Protein AF-A0A5J6TXD3-F1 (afdb_monomer_lite)

Secondary structure (DSSP, 8-state):
----------PPP------HHHHHHHHHHS--HHHHHHHHHHTTTB-TTTSSSB--EEEE-TTT--EEEEE-HHHHHHHHHTTT-HHHHHHHHHHHTT-SHHHHHHHHHHSSSSB--TTHHHH-TTTTTS--SS--HHHHHHHHHHS--HHHHHHHHHHTTTB-TTTSSSB--EEEE-TTT--EEEEE-HHHHHHHHHTTS-HHHHHHHHHHHTT-S-EEEEPTTS-EEEE-SSS---GGGS-TTTTHHHHHHHHHHHHT-TTTT---TTPPPHHHHHHHHHHHHHHHHTTS---------

Radius of gyration: 27.67 Å; chains: 1; bounding box: 65×88×102 Å

pLDDT: mean 80.22, std 19.22, range [32.84, 98.31]

Foldseek 3Di:
DDDDDDDDPDDDPDPPDPDPVQVVCCVQQVDGPVVLVVLCVLQLQAALQQLQAGQDAFAADPPPSHTQGGHHPLLSVLCVLQVVALQLLLLLLCLLVLHDDLLVLCCVPPVGSFAAFPVLCVPPPCNVVPDPPPDDPVQVCCCVQQVDGPVRQVVLCVSLVQAASRPNPHGFDAFDADPPGSTTNGGHDPSSRSSCVSSVVHSLSSNLSSCSSLVNQWDWDADPVRDTGIFRFVVTDRSNPAHSPRRVVRSVNRSVVPVVDPCSPVDPPDDDRPVRVVVVVVVVVVVVVVPPDDDDDDDDD

Sequence (301 aa):
MQALLERDLEGPSERRHGSSRNYLLKLRYGVTEEEVSQMIAGQGGVCVICLRGPAKHVDHDHFSGAVRHILCFKCNGALGQFDDDPQRMLLAADYLELRGSQARMLENEVGASVFGGPDRVRTDPLWRQRRASMSTSRHYHLRQKYGITDEDADWLLERQVGLCGVCSDRPGEHIDHDHETGAVRGIACTGCNTGMGQFGDDPTSLRRAADYVMGELVKTVRGDDGTGRLSFTLPDVDPATVAPDGWKPYLAADGERRRGNPSFGARPSGDLTPLEVLVREIVARAGAAGRTAAPGGTARP

Structure (mmCIF, N/CA/C/O backbone):
data_AF-A0A5J6TXD3-F1
#
_entry.id   AF-A0A5J6TXD3-F1
#
loop_
_atom_site.group_PDB
_atom_site.id
_atom_site.type_symbol
_atom_site.label_atom_id
_atom_site.label_alt_id
_atom_site.label_comp_id
_atom_site.label_asym_id
_atom_site.label_entity_id
_atom_site.label_seq_id
_atom_site.pdbx_PDB_ins_code
_atom_site.Cartn_x
_atom_site.Cartn_y
_atom_site.Cartn_z
_atom_site.occupancy
_atom_site.B_iso_or_equiv
_atom_site.auth_seq_id
_atom_site.auth_comp_id
_atom_site.auth_asym_id
_atom_site.auth_atom_id
_atom_site.pdbx_PDB_model_num
ATOM 1 N N . MET A 1 1 ? 20.718 12.639 72.255 1.00 37.34 1 MET A N 1
ATOM 2 C CA . MET A 1 1 ? 20.918 11.191 72.457 1.00 37.34 1 MET A CA 1
ATOM 3 C C . MET A 1 1 ? 19.549 10.539 72.307 1.00 37.34 1 MET A C 1
ATOM 5 O O . MET A 1 1 ? 18.731 10.820 73.162 1.00 37.34 1 MET A O 1
ATOM 9 N N . GLN A 1 2 ? 19.316 9.813 71.196 1.00 34.19 2 GLN A N 1
ATOM 10 C CA . GLN A 1 2 ? 18.185 8.886 70.904 1.00 34.19 2 GLN A CA 1
ATOM 11 C C . GLN A 1 2 ? 16.746 9.435 71.087 1.00 34.19 2 GLN A C 1
ATOM 13 O O . GLN A 1 2 ? 16.365 9.796 72.186 1.00 34.19 2 GLN A O 1
ATOM 18 N N . ALA A 1 3 ? 15.897 9.639 70.067 1.00 35.66 3 ALA A N 1
ATOM 19 C CA . ALA A 1 3 ? 15.340 8.713 69.059 1.00 35.66 3 ALA A CA 1
ATOM 20 C C . ALA A 1 3 ? 14.708 7.437 69.654 1.00 35.66 3 ALA A C 1
ATOM 22 O O . ALA A 1 3 ? 15.365 6.803 70.473 1.00 35.66 3 ALA A O 1
ATOM 23 N N . LEU A 1 4 ? 13.523 7.055 69.127 1.00 32.84 4 LEU A N 1
ATOM 24 C CA . LEU A 1 4 ? 12.634 5.888 69.392 1.00 32.84 4 LEU A CA 1
ATOM 25 C C . LEU A 1 4 ? 11.336 6.317 70.127 1.00 32.84 4 LEU A C 1
ATOM 27 O O . LEU A 1 4 ? 11.436 6.958 71.159 1.00 32.84 4 LEU A O 1
ATOM 31 N N . LEU A 1 5 ? 10.092 6.031 69.719 1.00 38.59 5 LEU A N 1
ATOM 32 C CA . LEU A 1 5 ? 9.495 5.156 68.699 1.00 38.59 5 LEU A CA 1
ATOM 33 C C . LEU A 1 5 ? 8.005 5.543 68.555 1.00 38.59 5 LEU A C 1
ATOM 35 O O . LEU A 1 5 ? 7.233 5.206 69.441 1.00 38.59 5 LEU A O 1
ATOM 39 N N . GLU A 1 6 ? 7.586 6.132 67.437 1.00 34.47 6 GLU A N 1
ATOM 40 C CA . GLU A 1 6 ? 6.218 5.983 66.912 1.00 34.47 6 GLU A CA 1
ATOM 41 C C . GLU A 1 6 ? 6.366 5.848 65.392 1.00 34.47 6 GLU A C 1
ATOM 43 O O . GLU A 1 6 ? 6.745 6.786 64.694 1.00 34.47 6 GLU A O 1
ATOM 48 N N . ARG A 1 7 ? 6.248 4.610 64.894 1.00 35.84 7 ARG A N 1
ATOM 49 C CA . ARG A 1 7 ? 6.243 4.303 63.460 1.00 35.84 7 ARG A CA 1
ATOM 50 C C . ARG A 1 7 ? 4.786 4.180 63.053 1.00 35.84 7 ARG A C 1
ATOM 52 O O . ARG A 1 7 ? 4.187 3.128 63.266 1.00 35.84 7 ARG A O 1
ATOM 59 N N . ASP A 1 8 ? 4.257 5.245 62.469 1.00 38.38 8 ASP A N 1
ATOM 60 C CA . ASP A 1 8 ? 3.035 5.188 61.686 1.00 38.38 8 ASP A CA 1
ATOM 61 C C . ASP A 1 8 ? 3.248 4.236 60.504 1.00 38.38 8 ASP A C 1
ATOM 63 O O . ASP A 1 8 ? 4.191 4.358 59.717 1.00 38.38 8 ASP A O 1
ATOM 67 N N . LEU A 1 9 ? 2.380 3.231 60.419 1.00 37.72 9 LEU A N 1
ATOM 68 C CA . LEU A 1 9 ? 2.246 2.359 59.262 1.00 37.72 9 LEU A CA 1
ATOM 69 C C . LEU A 1 9 ? 1.486 3.129 58.177 1.00 37.72 9 LEU A C 1
ATOM 71 O O . LEU A 1 9 ? 0.292 2.924 57.973 1.00 37.72 9 LEU A O 1
ATOM 75 N N . GLU A 1 10 ? 2.179 4.028 57.482 1.00 37.41 10 GLU A N 1
ATOM 76 C CA . GLU A 1 10 ? 1.687 4.564 56.216 1.00 37.41 10 GLU A CA 1
ATOM 77 C C . GLU A 1 10 ? 1.723 3.446 55.163 1.00 37.41 10 GLU A C 1
ATOM 79 O O . GLU A 1 10 ? 2.780 2.907 54.816 1.00 37.41 10 GLU A O 1
ATOM 84 N N . GLY A 1 11 ? 0.539 3.055 54.684 1.00 40.56 11 GLY A N 1
ATOM 85 C CA . GLY A 1 11 ? 0.390 2.138 53.557 1.00 40.56 11 GLY A CA 1
ATOM 86 C C . GLY A 1 11 ? 1.080 2.685 52.299 1.00 40.56 11 GLY A C 1
ATOM 87 O O . GLY A 1 11 ? 1.229 3.900 52.155 1.00 40.56 11 GLY A O 1
ATOM 88 N N . PRO A 1 12 ? 1.522 1.815 51.370 1.00 33.84 12 PRO A N 1
ATOM 89 C CA . PRO A 1 12 ? 2.242 2.265 50.191 1.00 33.84 12 PRO A CA 1
ATOM 90 C C . PRO A 1 12 ? 1.359 3.199 49.365 1.00 33.84 12 PRO A C 1
ATOM 92 O O . PRO A 1 12 ? 0.265 2.828 48.940 1.00 33.84 12 PRO A O 1
ATOM 95 N N . SER A 1 13 ? 1.864 4.413 49.146 1.00 39.16 13 SER A N 1
ATOM 96 C CA . SER A 1 13 ? 1.246 5.425 48.303 1.00 39.16 13 SER A CA 1
ATOM 97 C C . SER A 1 13 ? 0.916 4.839 46.931 1.00 39.16 13 SER A C 1
ATOM 99 O O . SER A 1 13 ? 1.789 4.348 46.207 1.00 39.16 13 SER A O 1
ATOM 101 N N . GLU A 1 14 ? -0.366 4.877 46.570 1.00 38.94 14 GLU A N 1
ATOM 102 C CA . GLU A 1 14 ? -0.812 4.580 45.215 1.00 38.94 14 GLU A CA 1
ATOM 103 C C . GLU A 1 14 ? -0.049 5.485 44.246 1.00 38.94 14 GLU A C 1
ATOM 105 O O . GLU A 1 14 ? -0.233 6.706 44.200 1.00 38.94 14 GLU A O 1
ATOM 110 N N . ARG A 1 15 ? 0.854 4.889 43.466 1.00 40.16 15 ARG A N 1
ATOM 111 C CA . ARG A 1 15 ? 1.597 5.599 42.428 1.00 40.16 15 ARG A CA 1
ATOM 112 C C . ARG A 1 15 ? 0.623 5.970 41.309 1.00 40.16 15 ARG A C 1
ATOM 114 O O . ARG A 1 15 ? 0.383 5.184 40.402 1.00 40.16 15 ARG A O 1
ATOM 121 N N . ARG A 1 16 ? 0.089 7.193 41.353 1.00 42.12 16 ARG A N 1
ATOM 122 C CA . ARG A 1 16 ? -0.780 7.802 40.324 1.00 42.12 16 ARG A CA 1
ATOM 123 C C . ARG A 1 16 ? -0.034 8.227 39.046 1.00 42.12 16 ARG A C 1
ATOM 125 O O . ARG A 1 16 ? -0.336 9.268 38.474 1.00 42.12 16 ARG A O 1
ATOM 132 N N . HIS A 1 17 ? 0.946 7.453 38.590 1.00 43.53 17 HIS A N 1
ATOM 133 C CA . HIS A 1 17 ? 1.547 7.653 37.272 1.00 43.53 17 HIS A CA 1
ATOM 134 C C . HIS A 1 17 ? 1.191 6.447 36.410 1.00 43.53 17 HIS A C 1
ATOM 136 O O . HIS A 1 17 ? 1.667 5.342 36.660 1.00 43.53 17 HIS A O 1
ATOM 142 N N . GLY A 1 18 ? 0.317 6.664 35.420 1.00 54.56 18 GLY A N 1
ATOM 143 C CA . GLY A 1 18 ? 0.016 5.664 34.397 1.00 54.56 18 GLY A CA 1
ATOM 144 C C . GLY A 1 18 ? 1.292 5.166 33.714 1.00 54.56 18 GLY A C 1
ATOM 145 O O . GLY A 1 18 ? 2.336 5.822 33.772 1.00 54.56 18 GLY A O 1
ATOM 146 N N . SER A 1 19 ? 1.212 3.995 33.076 1.00 68.75 19 SER A N 1
ATOM 147 C CA . SER A 1 19 ? 2.336 3.402 32.344 1.00 68.75 19 SER A CA 1
ATOM 148 C C . SER A 1 19 ? 2.973 4.441 31.399 1.00 68.75 19 SER A C 1
ATOM 150 O O . SER A 1 19 ? 2.277 5.295 30.843 1.00 68.75 19 SER A O 1
ATOM 152 N N . SER A 1 20 ? 4.295 4.384 31.172 1.00 67.69 20 SER A N 1
ATOM 153 C CA . SER A 1 20 ? 4.975 5.280 30.212 1.00 67.69 20 SER A CA 1
ATOM 154 C C . SER A 1 20 ? 4.316 5.249 28.824 1.00 67.69 20 SER A C 1
ATOM 156 O O . SER A 1 20 ? 4.346 6.236 28.092 1.00 67.69 20 SER A O 1
ATOM 158 N N . ARG A 1 21 ? 3.662 4.128 28.495 1.00 68.12 21 ARG A N 1
ATOM 159 C CA . ARG A 1 21 ? 2.827 3.943 27.309 1.00 68.12 21 ARG A CA 1
ATOM 160 C C . ARG A 1 21 ? 1.549 4.792 27.352 1.00 68.12 21 ARG A C 1
ATOM 162 O O . ARG A 1 21 ? 1.303 5.518 26.396 1.00 68.12 21 ARG A O 1
ATOM 169 N N . ASN A 1 22 ? 0.773 4.758 28.437 1.00 68.19 22 ASN A N 1
ATOM 170 C CA . ASN A 1 22 ? -0.451 5.559 28.598 1.00 68.19 22 ASN A CA 1
ATOM 171 C C . ASN A 1 22 ? -0.150 7.074 28.545 1.00 68.19 22 ASN A C 1
ATOM 173 O O . ASN A 1 22 ? -0.864 7.829 27.890 1.00 68.19 22 ASN A O 1
ATOM 177 N N . TYR A 1 23 ? 0.973 7.515 29.127 1.00 61.72 23 TYR A N 1
ATOM 178 C CA . TYR A 1 23 ? 1.432 8.908 29.014 1.00 61.72 23 TYR A CA 1
ATOM 179 C C . TYR A 1 23 ? 1.704 9.337 27.559 1.00 61.72 23 TYR A C 1
ATOM 181 O O . TYR A 1 23 ? 1.225 10.384 27.126 1.00 61.72 23 TYR A O 1
ATOM 189 N N . LEU A 1 24 ? 2.426 8.522 26.782 1.00 73.31 24 LEU A N 1
ATOM 190 C CA . LEU A 1 24 ? 2.727 8.817 25.374 1.00 73.31 24 LEU A CA 1
ATOM 191 C C . LEU A 1 24 ? 1.480 8.792 24.479 1.00 73.31 24 LEU A C 1
ATOM 193 O O . LEU A 1 24 ? 1.378 9.614 23.569 1.00 73.31 24 LEU A O 1
ATOM 197 N N . LEU A 1 25 ? 0.536 7.881 24.740 1.00 76.81 25 LEU A N 1
ATOM 198 C CA . LEU A 1 25 ? -0.737 7.806 24.016 1.00 76.81 25 LEU A CA 1
ATOM 199 C C . LEU A 1 25 ? -1.584 9.062 24.250 1.00 76.81 25 LEU A C 1
ATOM 201 O O . LEU A 1 25 ? -2.029 9.683 23.285 1.00 76.81 25 LEU A O 1
ATOM 205 N N . LYS A 1 26 ? -1.708 9.500 25.508 1.00 70.06 26 LYS A N 1
ATOM 206 C CA . LYS A 1 26 ? -2.416 10.738 25.856 1.00 70.06 26 LYS A CA 1
ATOM 207 C C . LYS A 1 26 ? -1.764 11.966 25.232 1.00 70.06 26 LYS A C 1
ATOM 209 O O . LYS A 1 26 ? -2.460 12.789 24.651 1.00 70.06 26 LYS A O 1
ATOM 214 N N . LEU A 1 27 ? -0.437 12.079 25.330 1.00 72.75 27 LEU A N 1
ATOM 215 C CA . LEU A 1 27 ? 0.300 13.249 24.847 1.00 72.75 27 LEU A CA 1
ATOM 216 C C . LEU A 1 27 ? 0.234 13.397 23.320 1.00 72.75 27 LEU A C 1
ATOM 218 O O . LEU A 1 27 ? 0.155 14.515 22.824 1.00 72.75 27 LEU A O 1
ATOM 222 N N . ARG A 1 28 ? 0.310 12.284 22.580 1.00 75.88 28 ARG A N 1
ATOM 223 C CA . ARG A 1 28 ? 0.411 12.305 21.115 1.00 75.88 28 ARG A CA 1
ATOM 224 C C . ARG A 1 28 ? -0.937 12.178 20.406 1.00 75.88 28 ARG A C 1
ATOM 226 O O . ARG A 1 28 ? -1.099 12.759 19.342 1.00 75.88 28 ARG A O 1
ATOM 233 N N . TYR A 1 29 ? -1.867 11.413 20.971 1.00 80.81 29 TYR A N 1
ATOM 234 C CA . TYR A 1 29 ? -3.098 11.002 20.288 1.00 80.81 29 TYR A CA 1
ATOM 235 C C . TYR A 1 29 ? -4.372 11.342 21.065 1.00 80.81 29 TYR A C 1
ATOM 237 O O . TYR A 1 29 ? -5.466 11.084 20.575 1.00 80.81 29 TYR A O 1
ATOM 245 N N . GLY A 1 30 ? -4.257 11.871 22.287 1.00 83.56 30 GLY A N 1
ATOM 246 C CA . GLY A 1 30 ? -5.418 12.201 23.113 1.00 83.56 30 GLY A CA 1
ATOM 247 C C . GLY A 1 30 ? -6.236 10.990 23.575 1.00 83.56 30 GLY A C 1
ATOM 248 O O . GLY A 1 30 ? -7.338 11.186 24.071 1.00 83.56 30 GLY A O 1
ATOM 249 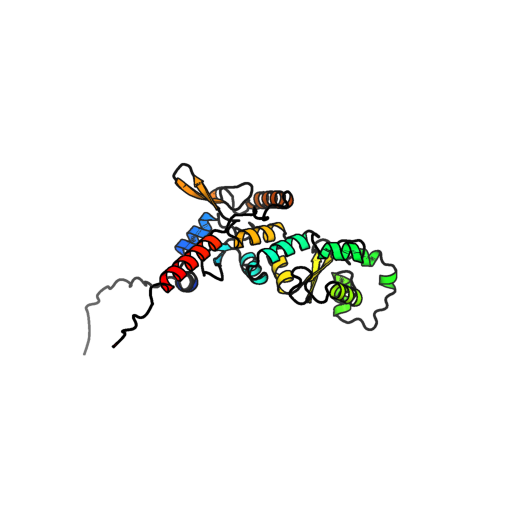N N . VAL A 1 31 ? -5.706 9.767 23.444 1.00 86.75 31 VAL A N 1
ATOM 250 C CA . VAL A 1 31 ? -6.380 8.523 23.848 1.00 86.75 31 VAL A CA 1
ATOM 251 C C . VAL A 1 31 ? -5.642 7.819 24.982 1.00 86.75 31 VAL A C 1
ATOM 253 O O . VAL A 1 31 ? -4.422 7.911 25.136 1.00 86.75 31 VAL A O 1
ATOM 256 N N . THR A 1 32 ? -6.402 7.096 25.785 1.00 89.75 32 THR A N 1
ATOM 257 C CA . THR A 1 32 ? -5.951 6.247 26.883 1.00 89.75 32 THR A CA 1
ATOM 258 C C . THR A 1 32 ? -5.621 4.834 26.403 1.00 89.75 32 THR A C 1
ATOM 260 O O . THR A 1 32 ? -6.002 4.397 25.317 1.00 89.75 32 THR A O 1
ATOM 263 N N . GLU A 1 33 ? -4.890 4.090 27.229 1.00 89.81 33 GLU A N 1
ATOM 264 C CA . GLU A 1 33 ? -4.598 2.676 26.975 1.00 89.81 33 GLU A CA 1
ATOM 265 C C . GLU A 1 33 ? -5.879 1.820 26.966 1.00 89.81 33 GLU A C 1
ATOM 267 O O . GLU A 1 33 ? -5.999 0.876 26.179 1.00 89.81 33 GLU A O 1
ATOM 272 N N . GLU A 1 34 ? -6.855 2.196 27.788 1.00 91.12 34 GLU A N 1
ATOM 273 C CA . GLU A 1 34 ? -8.179 1.593 27.874 1.00 91.12 34 GLU A CA 1
ATOM 274 C C . GLU A 1 34 ? -8.994 1.830 26.593 1.00 91.12 34 GLU A C 1
ATOM 276 O O . GLU A 1 34 ? -9.513 0.871 26.022 1.00 91.12 34 GLU A O 1
ATOM 281 N N . GLU A 1 35 ? -9.037 3.065 26.082 1.00 92.50 35 GLU A N 1
ATOM 282 C CA . GLU A 1 35 ? -9.708 3.395 24.813 1.00 92.50 35 GLU A CA 1
ATOM 283 C C . GLU A 1 35 ? -9.074 2.649 23.635 1.00 92.50 35 GLU A C 1
ATOM 285 O O . GLU A 1 35 ? -9.779 2.041 22.831 1.00 92.50 35 GLU A O 1
ATOM 290 N N . VAL A 1 36 ? -7.740 2.594 23.563 1.00 92.81 36 VAL A N 1
ATOM 291 C CA . VAL A 1 36 ? -7.044 1.808 22.530 1.00 92.81 36 VAL A CA 1
ATOM 292 C C . VAL A 1 36 ? -7.405 0.323 22.632 1.00 92.81 36 VAL A C 1
ATOM 294 O O . VAL A 1 36 ? -7.613 -0.332 21.611 1.00 92.81 36 VAL A O 1
ATOM 297 N N . SER A 1 37 ? -7.518 -0.221 23.845 1.00 94.44 37 SER A N 1
ATOM 298 C CA . SER A 1 37 ? -7.913 -1.621 24.051 1.00 94.44 37 SER A CA 1
ATOM 299 C C . SER A 1 37 ? -9.351 -1.884 23.592 1.00 94.44 37 SER A C 1
ATOM 301 O O . SER A 1 37 ? -9.616 -2.913 22.971 1.00 94.44 37 SER A O 1
ATOM 303 N N . GLN A 1 38 ? -10.264 -0.937 23.820 1.00 94.12 38 GLN A N 1
ATOM 304 C CA . GLN A 1 38 ? -11.641 -1.000 23.321 1.00 94.12 38 GLN A CA 1
ATOM 305 C C . GLN A 1 38 ? -11.699 -0.930 21.791 1.00 94.12 38 GLN A C 1
ATOM 307 O O . GLN A 1 38 ? -12.428 -1.706 21.178 1.00 94.12 38 GLN A O 1
ATOM 312 N N . MET A 1 39 ? -10.893 -0.070 21.160 1.00 95.06 39 MET A N 1
ATOM 313 C CA . MET A 1 39 ? -10.793 -0.008 19.698 1.00 95.06 39 MET A CA 1
ATOM 314 C C . MET A 1 39 ? -10.292 -1.332 19.108 1.00 95.06 39 MET A C 1
ATOM 316 O O . MET A 1 39 ? -10.864 -1.835 18.143 1.00 95.06 39 MET A O 1
ATOM 320 N N . ILE A 1 40 ? -9.256 -1.932 19.710 1.00 96.00 40 ILE A N 1
ATOM 321 C CA . ILE A 1 40 ? -8.739 -3.247 19.298 1.00 96.00 40 ILE A CA 1
ATOM 322 C C . ILE A 1 40 ? -9.832 -4.313 19.422 1.00 96.00 40 ILE A C 1
ATOM 324 O O . ILE A 1 40 ? -10.022 -5.096 18.491 1.00 96.00 40 ILE A O 1
ATOM 328 N N . ALA A 1 41 ? -10.566 -4.334 20.538 1.00 94.25 41 ALA A N 1
ATOM 329 C CA . ALA A 1 41 ? -11.653 -5.283 20.757 1.00 94.25 41 ALA A CA 1
ATOM 330 C C . ALA A 1 41 ? -12.792 -5.102 19.738 1.00 94.25 41 ALA A C 1
ATOM 332 O O . ALA A 1 41 ? -13.235 -6.081 19.144 1.00 94.25 41 ALA A O 1
ATOM 333 N N . GLY A 1 42 ? -13.203 -3.859 19.460 1.00 94.19 42 GLY A N 1
ATOM 334 C CA . GLY A 1 42 ? -14.235 -3.549 18.464 1.00 94.19 42 GLY A CA 1
ATOM 335 C C . GLY A 1 42 ? -13.851 -3.937 17.032 1.00 94.19 42 GLY A C 1
ATOM 336 O O . GLY A 1 42 ? -14.719 -4.217 16.209 1.00 94.19 42 GLY A O 1
ATOM 337 N N . GLN A 1 43 ? -12.553 -4.007 16.732 1.00 96.38 43 GLN A N 1
ATOM 338 C CA . GLN A 1 43 ? -12.030 -4.508 15.460 1.00 96.38 43 GLN A CA 1
ATOM 339 C C . GLN A 1 43 ? -11.891 -6.039 15.406 1.00 96.38 43 GLN A C 1
ATOM 341 O O . GLN A 1 43 ? -11.406 -6.561 14.406 1.00 96.38 43 GLN A O 1
ATOM 346 N N . GLY A 1 44 ? -12.218 -6.774 16.474 1.00 95.00 44 GLY A N 1
ATOM 347 C CA . GLY A 1 44 ? -11.912 -8.207 16.565 1.00 95.00 44 GLY A CA 1
ATOM 348 C C . GLY A 1 44 ? -10.403 -8.498 16.598 1.00 95.00 44 GLY A C 1
ATOM 349 O O . GLY A 1 44 ? -9.955 -9.565 16.188 1.00 95.00 44 GLY A O 1
ATOM 350 N N . GLY A 1 45 ? -9.586 -7.528 17.028 1.00 95.56 45 GLY A N 1
ATOM 351 C CA . GLY A 1 45 ? -8.128 -7.651 17.121 1.00 95.56 45 GLY A CA 1
ATOM 352 C C . GLY A 1 45 ? -7.365 -7.582 15.792 1.00 95.56 45 GLY A C 1
ATOM 353 O O . GLY A 1 45 ? -6.131 -7.654 15.799 1.00 95.56 45 GLY A O 1
ATOM 354 N N . VAL A 1 46 ? -8.052 -7.416 14.657 1.00 97.19 46 VAL A N 1
ATOM 355 C CA . VAL A 1 46 ? -7.437 -7.416 13.323 1.00 97.19 46 VAL A CA 1
ATOM 356 C C . VAL A 1 46 ? -7.232 -6.001 12.783 1.00 97.19 46 VAL A C 1
ATOM 358 O O . VAL A 1 46 ? -7.984 -5.071 13.073 1.00 97.19 46 VAL A O 1
ATOM 361 N N . CYS A 1 47 ? -6.193 -5.820 11.970 1.00 97.62 47 CYS A N 1
ATOM 362 C CA . CYS A 1 47 ? -6.020 -4.612 11.177 1.00 97.62 47 CYS A CA 1
ATOM 363 C C . CYS A 1 47 ? -7.156 -4.481 10.159 1.00 97.62 47 CYS A C 1
ATOM 365 O O . CYS A 1 47 ? -7.273 -5.316 9.260 1.00 97.62 47 CYS A O 1
ATOM 367 N N . VAL A 1 48 ? -7.920 -3.390 10.250 1.00 97.44 48 VAL A N 1
ATOM 368 C CA . VAL A 1 48 ? -9.076 -3.141 9.376 1.00 97.44 48 VAL A CA 1
ATOM 369 C C . VAL A 1 48 ? -8.707 -2.992 7.902 1.00 97.44 48 VAL A C 1
ATOM 371 O O . VAL A 1 48 ? -9.563 -3.221 7.068 1.00 97.44 48 VAL A O 1
ATOM 374 N N . ILE A 1 49 ? -7.459 -2.675 7.537 1.00 98.00 49 ILE A N 1
ATOM 375 C CA . ILE A 1 49 ? -7.055 -2.576 6.123 1.00 98.00 49 ILE A CA 1
ATOM 376 C C . ILE A 1 49 ? -6.747 -3.954 5.538 1.00 98.00 49 ILE A C 1
ATOM 378 O O . ILE A 1 49 ? -7.390 -4.368 4.583 1.00 98.00 49 ILE A O 1
ATOM 382 N N . CYS A 1 50 ? -5.774 -4.685 6.084 1.00 97.19 50 CYS A N 1
ATOM 383 C CA . CYS A 1 50 ? -5.314 -5.924 5.446 1.00 97.19 50 CYS A CA 1
ATOM 384 C C . CYS A 1 50 ? -6.052 -7.183 5.898 1.00 97.19 50 CYS A C 1
ATOM 386 O O . CYS A 1 50 ? -5.918 -8.204 5.237 1.00 97.19 50 CYS A O 1
ATOM 388 N N . LEU A 1 51 ? -6.749 -7.158 7.041 1.00 96.94 51 LEU A N 1
ATOM 389 C CA . LEU A 1 51 ? -7.411 -8.327 7.639 1.00 96.94 51 LEU A CA 1
ATOM 390 C C . LEU A 1 51 ? -6.486 -9.537 7.909 1.00 96.94 51 LEU A C 1
ATOM 392 O O . LEU A 1 51 ? -6.949 -10.662 8.061 1.00 96.94 51 LEU A O 1
ATOM 396 N N . ARG A 1 52 ? -5.163 -9.318 7.953 1.00 95.12 52 ARG A N 1
ATOM 397 C CA . ARG A 1 52 ? -4.139 -10.362 8.171 1.00 95.12 52 ARG A CA 1
ATOM 398 C C . ARG A 1 52 ? -3.348 -10.142 9.457 1.00 95.12 52 ARG A C 1
ATOM 400 O O . ARG A 1 52 ? -3.070 -11.076 10.198 1.00 95.12 52 ARG A O 1
ATOM 407 N N . GLY A 1 53 ? -2.908 -8.904 9.679 1.00 94.94 53 GLY A N 1
ATOM 408 C CA . GLY A 1 53 ? -2.038 -8.550 10.797 1.00 94.94 53 GLY A CA 1
ATOM 409 C C . GLY A 1 53 ? -2.821 -8.121 12.040 1.00 94.94 53 GLY A C 1
ATOM 410 O O . GLY A 1 53 ? -3.897 -7.537 11.900 1.00 94.94 53 GLY A O 1
ATOM 411 N N . PRO A 1 54 ? -2.262 -8.319 13.247 1.00 96.25 54 PRO A N 1
ATOM 412 C CA . PRO A 1 54 ? -2.885 -7.844 14.475 1.00 96.25 54 PRO A CA 1
ATOM 413 C C . PRO A 1 54 ? -2.902 -6.310 14.531 1.00 96.25 54 PRO A C 1
ATOM 415 O O . PRO A 1 54 ? -1.924 -5.653 14.151 1.00 96.25 54 PRO A O 1
ATOM 418 N N . ALA A 1 55 ? -3.993 -5.753 15.051 1.00 95.38 55 ALA A N 1
ATOM 419 C CA . ALA A 1 55 ? -4.145 -4.330 15.330 1.00 95.38 55 ALA A CA 1
ATOM 420 C C . ALA A 1 55 ? -3.248 -3.924 16.513 1.00 95.38 55 ALA A C 1
ATOM 422 O O . ALA A 1 55 ? -3.496 -4.309 17.654 1.00 95.38 55 ALA A O 1
ATOM 423 N N . LYS A 1 56 ? -2.168 -3.178 16.242 1.00 94.75 56 LYS A N 1
ATOM 424 C CA . LYS A 1 56 ? -1.159 -2.809 17.256 1.00 94.75 56 LYS A CA 1
ATOM 425 C C . LYS A 1 56 ? -0.753 -1.333 17.260 1.00 94.75 56 LYS A C 1
ATOM 427 O O . LYS A 1 56 ? -0.183 -0.885 18.250 1.00 94.75 56 LYS A O 1
ATOM 432 N N . HIS A 1 57 ? -0.990 -0.602 16.175 1.00 93.75 57 HIS A N 1
ATOM 433 C CA . HIS A 1 57 ? -0.513 0.769 15.989 1.00 93.75 57 HIS A CA 1
ATOM 434 C C . HIS A 1 57 ? -1.697 1.715 15.861 1.00 93.75 57 HIS A C 1
ATOM 436 O O . HIS A 1 57 ? -2.584 1.460 15.058 1.00 93.75 57 HIS A O 1
ATOM 442 N N . VAL A 1 58 ? -1.705 2.780 16.662 1.00 94.31 58 VAL A N 1
ATOM 443 C CA . VAL A 1 58 ? -2.709 3.843 16.562 1.00 94.31 58 VAL A CA 1
ATOM 444 C C . VAL A 1 58 ? -2.439 4.624 15.283 1.00 94.31 58 VAL A C 1
ATOM 446 O O . VAL A 1 58 ? -1.405 5.284 15.178 1.00 94.31 58 VAL A O 1
ATOM 449 N N . ASP A 1 59 ? -3.354 4.520 14.328 1.00 95.38 59 ASP A N 1
ATOM 450 C CA . ASP A 1 59 ? -3.347 5.333 13.123 1.00 95.38 59 ASP A CA 1
ATOM 451 C C . ASP A 1 59 ? -4.137 6.620 13.358 1.00 95.38 59 ASP A C 1
ATOM 453 O O . ASP A 1 59 ? -5.127 6.646 14.099 1.00 95.38 59 ASP A O 1
ATOM 457 N N . HIS A 1 60 ? -3.673 7.698 12.744 1.00 89.81 60 HIS A N 1
ATOM 458 C CA . HIS A 1 60 ? -4.254 9.017 12.905 1.00 89.81 60 HIS A CA 1
ATOM 459 C C . HIS A 1 60 ? -4.162 9.792 11.602 1.00 89.81 60 HIS A C 1
ATOM 461 O O . HIS A 1 60 ? -3.261 9.599 10.791 1.00 89.81 60 HIS A O 1
ATOM 467 N N . ASP A 1 61 ? -5.108 10.697 11.423 1.00 84.81 61 ASP A N 1
ATOM 468 C CA . ASP A 1 61 ? -5.099 11.628 10.320 1.00 84.81 61 ASP A CA 1
ATOM 469 C C . ASP A 1 61 ? -3.998 12.676 10.516 1.00 84.81 61 ASP A C 1
ATOM 471 O O . ASP A 1 61 ? -3.996 13.406 11.505 1.00 84.81 61 ASP A O 1
ATOM 475 N N . HIS A 1 62 ? -3.055 12.768 9.579 1.00 75.81 62 HIS A N 1
ATOM 476 C CA . HIS A 1 62 ? -1.919 13.688 9.694 1.00 75.81 62 HIS A CA 1
ATOM 477 C C . HIS A 1 62 ? -2.303 15.173 9.567 1.00 75.81 62 HIS A C 1
ATOM 479 O O . HIS A 1 62 ? -1.504 16.035 9.932 1.00 75.81 62 HIS A O 1
ATOM 485 N N . PHE A 1 63 ? -3.512 15.490 9.087 1.00 77.19 63 PHE A N 1
ATOM 486 C CA . PHE A 1 63 ? -4.008 16.865 9.012 1.00 77.19 63 PHE A CA 1
ATOM 487 C C . PHE A 1 63 ? -4.711 17.306 10.306 1.00 77.19 63 PHE A C 1
ATOM 489 O O . PHE A 1 63 ? -4.400 18.358 10.858 1.00 77.19 63 PHE A O 1
ATOM 496 N N . SER A 1 64 ? -5.655 16.507 10.803 1.00 82.00 64 SER A N 1
ATOM 497 C CA . SER A 1 64 ? -6.490 16.829 11.969 1.00 82.00 64 SER A CA 1
ATOM 498 C C . SER A 1 64 ? -5.964 16.268 13.291 1.00 82.00 64 SER A C 1
ATOM 500 O O . SER A 1 64 ? -6.407 16.696 14.355 1.00 82.00 64 SER A O 1
ATOM 502 N N . GLY A 1 65 ? -5.054 15.294 13.246 1.00 81.38 65 GLY A N 1
ATOM 503 C CA . GLY A 1 65 ? -4.611 14.525 14.410 1.00 81.38 65 GLY A CA 1
ATOM 504 C C . GLY A 1 65 ? -5.653 13.527 14.924 1.00 81.38 65 GLY A C 1
ATOM 505 O O . GLY A 1 65 ? -5.411 12.871 15.937 1.00 81.38 65 GLY A O 1
ATOM 506 N N . ALA A 1 66 ? -6.807 13.400 14.259 1.00 86.06 66 ALA A N 1
ATOM 507 C CA . ALA A 1 66 ? -7.874 12.510 14.690 1.00 86.06 66 ALA A CA 1
ATOM 508 C C . ALA A 1 66 ? -7.437 11.047 14.574 1.00 86.06 66 ALA A C 1
ATOM 510 O O . ALA A 1 66 ? -7.031 10.592 13.503 1.00 86.06 66 ALA A O 1
ATOM 511 N N . VAL A 1 67 ? -7.547 10.297 15.671 1.00 92.06 67 VAL A N 1
ATOM 512 C CA . VAL A 1 67 ? -7.342 8.847 15.658 1.00 92.06 67 VAL A CA 1
ATOM 513 C C . VAL A 1 67 ? -8.402 8.211 14.764 1.00 92.06 67 VAL A C 1
ATOM 515 O O . VAL A 1 67 ? -9.597 8.403 14.985 1.00 92.06 67 VAL A O 1
ATOM 518 N N . ARG A 1 68 ? -7.955 7.451 13.761 1.00 94.25 68 ARG A N 1
ATOM 519 C CA . ARG A 1 68 ? -8.838 6.725 12.844 1.00 94.25 68 ARG A CA 1
ATOM 520 C C . ARG A 1 68 ? -9.131 5.341 13.427 1.00 94.25 68 ARG A C 1
ATOM 522 O O . ARG A 1 68 ? -10.195 5.115 13.993 1.00 94.25 68 ARG A O 1
ATOM 529 N N . HIS A 1 69 ? -8.163 4.427 13.356 1.00 96.12 69 HIS A N 1
ATOM 530 C CA . HIS A 1 69 ? -8.285 3.047 13.838 1.00 96.12 69 HIS A CA 1
ATOM 531 C C . HIS A 1 69 ? -6.937 2.475 14.287 1.00 96.12 69 HIS A C 1
ATOM 533 O O . HIS A 1 69 ? -5.902 3.134 14.230 1.00 96.12 69 HIS A O 1
ATOM 539 N N . ILE A 1 70 ? -6.936 1.222 14.745 1.00 97.56 70 ILE A N 1
ATOM 540 C CA . ILE A 1 70 ? -5.716 0.513 15.118 1.00 97.56 70 ILE A CA 1
ATOM 541 C C . ILE A 1 70 ? -5.276 -0.403 13.969 1.00 97.56 70 ILE A C 1
ATOM 543 O O . ILE A 1 70 ? -5.951 -1.367 13.607 1.00 97.56 70 ILE A O 1
ATOM 547 N N . LEU A 1 71 ? -4.112 -0.138 13.391 1.00 98.06 71 LEU A N 1
ATOM 548 C CA . LEU A 1 71 ? -3.581 -0.860 12.237 1.00 98.06 71 LEU A CA 1
ATOM 549 C C . LEU A 1 71 ? -2.438 -1.808 12.621 1.00 98.06 71 LEU A C 1
ATOM 551 O O . LEU A 1 71 ? -1.900 -1.786 13.734 1.00 98.06 71 LEU A O 1
ATOM 555 N N . CYS A 1 72 ? -2.049 -2.679 11.689 1.00 97.75 72 CYS A N 1
ATOM 556 C CA . CYS A 1 72 ? -0.784 -3.396 11.804 1.00 97.75 72 CYS A CA 1
ATOM 557 C C . CYS A 1 72 ? 0.378 -2.462 11.420 1.00 97.75 72 CYS A C 1
ATOM 559 O O . CYS A 1 72 ? 0.186 -1.479 10.705 1.00 97.75 72 CYS A O 1
ATOM 561 N N . PHE A 1 73 ? 1.599 -2.794 11.856 1.00 96.50 73 PHE A N 1
ATOM 562 C CA . PHE A 1 73 ? 2.796 -1.988 11.574 1.00 96.50 73 PHE A CA 1
ATOM 563 C C . PHE A 1 73 ? 2.994 -1.729 10.073 1.00 96.50 73 PHE A C 1
ATOM 565 O O . PHE A 1 73 ? 3.303 -0.612 9.670 1.00 96.50 73 PHE A O 1
ATOM 572 N N . LYS A 1 74 ? 2.781 -2.761 9.245 1.00 98.00 74 LYS A N 1
ATOM 573 C CA . LYS A 1 74 ? 2.992 -2.677 7.798 1.00 98.00 74 LYS A CA 1
ATOM 574 C C . LYS A 1 74 ? 2.004 -1.725 7.130 1.00 98.00 74 LYS A C 1
ATOM 576 O O . LYS A 1 74 ? 2.444 -0.829 6.430 1.00 98.00 74 LYS A O 1
ATOM 581 N N . CYS A 1 75 ? 0.702 -1.875 7.385 1.00 98.31 75 CYS A N 1
ATOM 582 C CA . CYS A 1 75 ? -0.307 -0.995 6.793 1.00 98.31 75 CYS A CA 1
ATOM 583 C C . CYS A 1 75 ? -0.134 0.456 7.249 1.00 98.31 75 CYS A C 1
ATOM 585 O O . CYS A 1 75 ? -0.181 1.342 6.411 1.00 98.31 75 CYS A O 1
ATOM 587 N N . ASN A 1 76 ? 0.137 0.692 8.537 1.00 96.88 76 ASN A N 1
ATOM 588 C CA . ASN A 1 76 ? 0.399 2.041 9.047 1.00 96.88 76 ASN A CA 1
ATOM 589 C C . ASN A 1 76 ? 1.619 2.683 8.365 1.00 96.88 76 ASN A C 1
ATOM 591 O O . ASN A 1 76 ? 1.583 3.843 7.977 1.00 96.88 76 ASN A O 1
ATOM 595 N N . GLY A 1 77 ? 2.711 1.927 8.205 1.00 95.50 77 GLY A N 1
ATOM 596 C CA . GLY A 1 77 ? 3.888 2.399 7.472 1.00 95.50 77 GLY A CA 1
ATOM 597 C C . GLY A 1 77 ? 3.592 2.663 5.995 1.00 95.50 77 GLY A C 1
ATOM 598 O O . GLY A 1 77 ? 4.048 3.670 5.459 1.00 95.50 77 GLY A O 1
ATOM 599 N N . ALA A 1 78 ? 2.795 1.798 5.366 1.00 97.50 78 ALA A N 1
ATOM 600 C CA . ALA A 1 78 ? 2.469 1.888 3.949 1.00 97.50 78 ALA A CA 1
ATOM 601 C C . ALA A 1 78 ? 1.629 3.126 3.631 1.00 97.50 78 ALA A C 1
ATOM 603 O O . ALA A 1 78 ? 1.901 3.782 2.630 1.00 97.50 78 ALA A O 1
ATOM 604 N N . LEU A 1 79 ? 0.674 3.489 4.499 1.00 96.94 79 LEU A N 1
ATOM 605 C CA . LEU A 1 79 ? -0.065 4.751 4.376 1.00 96.94 79 LEU A CA 1
ATOM 606 C C . LEU A 1 79 ? 0.898 5.941 4.282 1.00 96.94 79 LEU A C 1
ATOM 608 O O . LEU A 1 79 ? 0.791 6.739 3.356 1.00 96.94 79 LEU A O 1
ATOM 612 N N . GLY A 1 80 ? 1.917 5.975 5.148 1.00 93.88 80 GLY A N 1
ATOM 613 C CA . GLY A 1 80 ? 2.968 6.991 5.097 1.00 93.88 80 GLY A CA 1
ATOM 614 C C . GLY A 1 80 ? 3.834 6.943 3.830 1.00 93.88 80 GLY A C 1
ATOM 615 O O . GLY A 1 80 ? 4.215 7.989 3.324 1.00 93.88 80 GLY A O 1
ATOM 616 N N . GLN A 1 81 ? 4.124 5.764 3.263 1.00 96.81 81 GLN A N 1
ATOM 617 C CA . GLN A 1 81 ? 4.881 5.654 1.996 1.00 96.81 81 GLN A CA 1
ATOM 618 C C . GLN A 1 81 ? 4.126 6.230 0.785 1.00 96.81 81 GLN A C 1
ATOM 620 O O . GLN A 1 81 ? 4.735 6.691 -0.192 1.00 96.81 81 GLN A O 1
ATOM 625 N N . PHE A 1 82 ? 2.797 6.187 0.860 1.00 96.75 82 PHE A N 1
ATOM 626 C CA . PHE A 1 82 ? 1.881 6.782 -0.104 1.00 96.75 82 PHE A CA 1
ATOM 627 C C . PHE A 1 82 ? 1.443 8.200 0.277 1.00 96.75 82 PHE A C 1
ATOM 629 O O . PHE A 1 82 ? 0.595 8.750 -0.415 1.00 96.75 82 PHE A O 1
ATOM 636 N N . ASP A 1 83 ? 2.027 8.800 1.320 1.00 94.19 83 ASP A N 1
ATOM 637 C CA . ASP A 1 83 ? 1.704 10.148 1.804 1.00 94.19 83 ASP A CA 1
ATOM 638 C C . ASP A 1 83 ? 0.209 10.336 2.142 1.00 94.19 83 ASP A C 1
ATOM 640 O O . ASP A 1 83 ? -0.345 11.412 1.933 1.00 94.19 83 ASP A O 1
ATOM 644 N N . ASP A 1 84 ? -0.462 9.273 2.608 1.00 94.06 84 ASP A N 1
ATOM 645 C CA . ASP A 1 84 ? -1.922 9.227 2.795 1.00 94.06 84 ASP A CA 1
ATOM 646 C C . ASP A 1 84 ? -2.717 9.625 1.528 1.00 94.06 84 ASP A C 1
ATOM 648 O O . ASP A 1 84 ? -3.864 10.053 1.612 1.00 94.06 84 ASP A O 1
ATOM 652 N N . ASP A 1 85 ? -2.143 9.486 0.329 1.00 93.94 85 ASP A N 1
ATOM 653 C CA . ASP A 1 85 ? -2.817 9.838 -0.920 1.00 93.94 85 ASP A CA 1
ATOM 654 C C . ASP A 1 85 ? -3.624 8.637 -1.456 1.00 93.94 85 ASP A C 1
ATOM 656 O O . ASP A 1 85 ? -3.035 7.662 -1.954 1.00 93.94 85 ASP A O 1
ATOM 660 N N . PRO A 1 86 ? -4.973 8.681 -1.410 1.00 94.69 86 PRO A N 1
ATOM 661 C CA . PRO A 1 86 ? -5.797 7.580 -1.896 1.00 94.69 86 PRO A CA 1
ATOM 662 C C . PRO A 1 86 ? -5.624 7.349 -3.402 1.00 94.69 86 PRO A C 1
ATOM 664 O O . PRO A 1 86 ? -5.685 6.204 -3.846 1.00 94.69 86 PRO A O 1
ATOM 667 N N . GLN A 1 87 ? -5.348 8.388 -4.199 1.00 94.31 87 GLN A N 1
ATOM 668 C CA . GLN A 1 87 ? -5.156 8.237 -5.643 1.00 94.31 87 GLN A CA 1
ATOM 669 C C . GLN A 1 87 ? -3.871 7.472 -5.952 1.00 94.31 87 GLN A C 1
ATOM 671 O O . GLN A 1 87 ? -3.876 6.596 -6.816 1.00 94.31 87 GLN A O 1
ATOM 676 N N . ARG A 1 88 ? -2.784 7.708 -5.203 1.00 95.88 88 ARG A N 1
ATOM 677 C CA . ARG A 1 88 ? -1.547 6.923 -5.368 1.00 95.88 88 ARG A CA 1
ATOM 678 C C . ARG A 1 88 ? -1.751 5.449 -5.026 1.00 95.88 88 ARG A C 1
ATOM 680 O O . ARG A 1 88 ? -1.183 4.594 -5.702 1.00 95.88 88 ARG A O 1
ATOM 687 N N . MET A 1 89 ? -2.559 5.138 -4.011 1.00 97.44 89 MET A N 1
ATOM 688 C CA . MET A 1 89 ? -2.881 3.749 -3.653 1.00 97.44 89 MET A CA 1
ATOM 689 C C . MET A 1 89 ? -3.746 3.070 -4.722 1.00 97.44 89 MET A C 1
ATOM 691 O O . MET A 1 89 ? -3.511 1.908 -5.049 1.00 97.44 89 MET A O 1
ATOM 695 N N . LEU A 1 90 ? -4.709 3.791 -5.308 1.00 94.25 90 LEU A N 1
ATOM 696 C CA . LEU A 1 90 ? -5.521 3.290 -6.422 1.00 94.25 90 LEU A CA 1
ATOM 697 C C . LEU A 1 90 ? -4.673 3.035 -7.676 1.00 94.25 90 LEU A C 1
ATOM 699 O O . LEU A 1 90 ? -4.788 1.962 -8.266 1.00 94.25 90 LEU A O 1
ATOM 703 N N . LEU A 1 91 ? -3.771 3.959 -8.027 1.00 94.00 91 LEU A N 1
ATOM 704 C CA . LEU A 1 91 ? -2.813 3.781 -9.125 1.00 94.00 91 LEU A CA 1
ATOM 705 C C . LEU A 1 91 ? -1.877 2.594 -8.880 1.00 94.00 91 LEU A C 1
ATOM 707 O O . LEU A 1 91 ? -1.608 1.828 -9.799 1.00 94.00 91 LEU A O 1
ATOM 711 N N . ALA A 1 92 ? -1.410 2.404 -7.645 1.00 96.88 92 ALA A N 1
ATOM 712 C CA . ALA A 1 92 ? -0.615 1.236 -7.276 1.00 96.88 92 ALA A CA 1
ATOM 713 C C . ALA A 1 92 ? -1.408 -0.068 -7.426 1.00 96.88 92 ALA A C 1
ATOM 715 O O . ALA A 1 92 ? -0.877 -1.050 -7.933 1.00 96.88 92 ALA A O 1
ATOM 716 N N . ALA A 1 93 ? -2.685 -0.086 -7.036 1.00 94.94 93 ALA A N 1
ATOM 717 C CA . ALA A 1 93 ? -3.533 -1.257 -7.226 1.00 94.94 93 ALA A CA 1
ATOM 718 C C . ALA A 1 93 ? -3.721 -1.581 -8.718 1.00 94.94 93 ALA A C 1
ATOM 720 O O . ALA A 1 93 ? -3.588 -2.740 -9.103 1.00 94.94 93 ALA A O 1
ATOM 721 N N . ASP A 1 94 ? -3.967 -0.568 -9.554 1.00 92.12 94 ASP A N 1
ATOM 722 C CA . ASP A 1 94 ? -4.064 -0.736 -11.008 1.00 92.12 94 ASP A CA 1
ATOM 723 C C . ASP A 1 94 ? -2.744 -1.245 -11.597 1.00 92.12 94 ASP A C 1
ATOM 725 O O . ASP A 1 94 ? -2.744 -2.208 -12.359 1.00 92.12 94 ASP A O 1
ATOM 729 N N . TYR A 1 95 ? -1.619 -0.666 -11.181 1.00 94.19 95 TYR A N 1
ATOM 730 C CA . TYR A 1 95 ? -0.280 -1.070 -11.597 1.00 94.19 95 TYR A CA 1
ATOM 731 C C . TYR A 1 95 ? 0.016 -2.547 -11.289 1.00 94.19 95 TYR A C 1
ATOM 733 O O . TYR A 1 95 ? 0.494 -3.274 -12.161 1.00 94.19 95 TYR A O 1
ATOM 741 N N . LEU A 1 96 ? -0.319 -3.021 -10.083 1.00 94.81 96 LEU A N 1
ATOM 742 C CA . LEU A 1 96 ? -0.160 -4.429 -9.698 1.00 94.81 96 LEU A CA 1
ATOM 743 C C . LEU A 1 96 ? -1.073 -5.368 -10.502 1.00 94.81 96 LEU A C 1
ATOM 745 O O . LEU A 1 96 ? -0.684 -6.492 -10.804 1.00 94.81 96 LEU A O 1
ATOM 749 N N . GLU A 1 97 ? -2.276 -4.916 -10.864 1.00 92.00 97 GLU A N 1
ATOM 750 C CA . GLU A 1 97 ? -3.221 -5.670 -11.699 1.00 92.00 97 GLU A CA 1
ATOM 751 C C . GLU A 1 97 ? -2.916 -5.573 -13.203 1.00 92.00 97 GLU A C 1
ATOM 753 O O . GLU A 1 97 ? -3.700 -6.075 -14.012 1.00 92.00 97 GLU A O 1
ATOM 758 N N . LEU A 1 98 ? -1.802 -4.932 -13.584 1.00 90.94 98 LEU A N 1
ATOM 759 C CA . LEU A 1 98 ? -1.424 -4.655 -14.973 1.00 90.94 98 LEU A CA 1
ATOM 760 C C . LEU A 1 98 ? -2.507 -3.868 -15.726 1.00 90.94 98 LEU A C 1
ATOM 762 O O . LEU A 1 98 ? -2.796 -4.108 -16.898 1.00 90.94 98 LEU A O 1
ATOM 766 N N . ARG A 1 99 ? -3.119 -2.913 -15.027 1.00 86.00 99 ARG A N 1
ATOM 767 C CA . ARG A 1 99 ? -4.099 -1.960 -15.544 1.00 86.00 99 ARG A CA 1
ATOM 768 C C . ARG A 1 99 ? -3.496 -0.556 -15.558 1.00 86.00 99 ARG A C 1
ATOM 770 O O . ARG A 1 99 ? -2.515 -0.261 -14.879 1.00 86.00 99 ARG A O 1
ATOM 777 N N . GLY A 1 100 ? -4.108 0.330 -16.336 1.00 85.75 100 GLY A N 1
ATOM 778 C CA . GLY A 1 100 ? -3.725 1.739 -16.393 1.00 85.75 100 GLY A CA 1
ATOM 779 C C . GLY A 1 100 ? -2.629 2.056 -17.413 1.00 85.75 100 GLY A C 1
ATOM 780 O O . GLY A 1 100 ? -2.325 1.275 -18.317 1.00 85.75 100 GLY A O 1
ATOM 781 N N . SER A 1 101 ? -2.077 3.263 -17.299 1.00 86.12 101 SER A N 1
ATOM 782 C CA . SER A 1 101 ? -1.198 3.865 -18.310 1.00 86.12 101 SER A CA 1
ATOM 783 C C . SER A 1 101 ? 0.120 3.117 -18.491 1.00 86.12 101 SER A C 1
ATOM 785 O O . SER A 1 101 ? 0.574 2.971 -19.621 1.00 86.12 101 SER A O 1
ATOM 787 N N . GLN A 1 102 ? 0.714 2.617 -17.409 1.00 90.94 102 GLN A N 1
ATOM 788 C CA . GLN A 1 102 ? 2.007 1.939 -17.450 1.00 90.94 102 GLN A CA 1
ATOM 789 C C . GLN A 1 102 ? 1.944 0.602 -18.194 1.00 90.94 102 GLN A C 1
ATOM 791 O O . GLN A 1 102 ? 2.729 0.372 -19.111 1.00 90.94 102 GLN A O 1
ATOM 796 N N . ALA A 1 103 ? 0.979 -0.254 -17.850 1.00 89.00 103 ALA A N 1
ATOM 797 C CA . ALA A 1 103 ? 0.757 -1.507 -18.566 1.00 89.00 103 ALA A CA 1
ATOM 798 C C . ALA A 1 103 ? 0.424 -1.244 -20.042 1.00 89.00 103 ALA A C 1
ATOM 800 O O . ALA A 1 103 ? 0.963 -1.901 -20.929 1.00 89.00 103 ALA A O 1
ATOM 801 N N . ARG A 1 104 ? -0.395 -0.217 -20.320 1.00 88.44 104 ARG A N 1
ATOM 802 C CA . ARG A 1 104 ? -0.742 0.184 -21.689 1.00 88.44 104 ARG A CA 1
ATOM 803 C C . ARG A 1 104 ? 0.456 0.702 -22.486 1.00 88.44 104 ARG A C 1
ATOM 805 O O . ARG A 1 104 ? 0.537 0.459 -23.687 1.00 88.44 104 ARG A O 1
ATOM 812 N N . MET A 1 105 ? 1.367 1.427 -21.842 1.00 91.88 105 MET A N 1
ATOM 813 C CA . MET A 1 105 ? 2.616 1.869 -22.457 1.00 91.88 105 MET A CA 1
ATOM 814 C C . MET A 1 105 ? 3.444 0.654 -22.878 1.00 91.88 105 MET A C 1
ATOM 816 O O . MET A 1 105 ? 3.804 0.559 -24.047 1.00 91.88 105 MET A O 1
ATOM 820 N N . LEU A 1 106 ? 3.643 -0.319 -21.983 1.00 88.50 106 LEU A N 1
ATOM 821 C CA . LEU A 1 106 ? 4.367 -1.548 -22.317 1.00 88.50 106 LEU A CA 1
ATOM 822 C C . LEU A 1 106 ? 3.678 -2.338 -23.440 1.00 88.50 106 LEU A C 1
ATOM 824 O O . LEU A 1 106 ? 4.344 -2.772 -24.377 1.00 88.50 106 LEU A O 1
ATOM 828 N N . GLU A 1 107 ? 2.348 -2.452 -23.423 1.00 87.50 107 GLU A N 1
ATOM 829 C CA . GLU A 1 107 ? 1.604 -3.091 -24.516 1.00 87.50 107 GLU A CA 1
ATOM 830 C C . GLU A 1 107 ? 1.881 -2.430 -25.870 1.00 87.50 107 GLU A C 1
ATOM 832 O O . GLU A 1 107 ? 2.081 -3.126 -26.863 1.00 87.50 107 GLU A O 1
ATOM 837 N N . ASN A 1 108 ? 1.909 -1.098 -25.919 1.00 85.75 108 ASN A N 1
ATOM 838 C CA . ASN A 1 108 ? 2.150 -0.363 -27.158 1.00 85.75 108 ASN A CA 1
ATOM 839 C C . ASN A 1 108 ? 3.606 -0.479 -27.634 1.00 85.75 108 ASN A C 1
ATOM 841 O O . ASN A 1 108 ? 3.849 -0.556 -28.835 1.00 85.75 108 ASN A O 1
ATOM 845 N N . GLU A 1 109 ? 4.560 -0.476 -26.704 1.00 87.19 109 GLU A N 1
ATOM 846 C CA . GLU A 1 109 ? 5.993 -0.469 -27.007 1.00 87.19 109 GLU A CA 1
ATOM 847 C C . GLU A 1 109 ? 6.540 -1.867 -27.335 1.00 87.19 109 GLU A C 1
ATOM 849 O O . GLU A 1 109 ? 7.385 -2.017 -28.218 1.00 87.19 109 GLU A O 1
ATOM 854 N N . VAL A 1 110 ? 6.074 -2.904 -26.628 1.00 84.94 110 VAL A N 1
ATOM 855 C CA . VAL A 1 110 ? 6.630 -4.269 -26.719 1.00 84.94 110 VAL A CA 1
ATOM 856 C C . VAL A 1 110 ? 5.584 -5.365 -26.934 1.00 84.94 110 VAL A C 1
ATOM 858 O O . VAL A 1 110 ? 5.939 -6.541 -26.993 1.00 84.94 110 VAL A O 1
ATOM 861 N N . GLY A 1 111 ? 4.301 -5.020 -27.076 1.00 86.06 111 GLY A N 1
ATOM 862 C CA . GLY A 1 111 ? 3.229 -5.990 -27.325 1.00 86.06 111 GLY A CA 1
ATOM 863 C C . GLY A 1 111 ? 2.809 -6.813 -26.102 1.00 86.06 111 GLY A C 1
ATOM 864 O O . GLY A 1 111 ? 2.090 -7.798 -26.261 1.00 86.06 111 GLY A O 1
ATOM 865 N N . ALA A 1 112 ? 3.248 -6.440 -24.895 1.00 88.06 112 ALA A N 1
ATOM 866 C CA . ALA A 1 112 ? 2.923 -7.114 -23.637 1.00 88.06 112 ALA A CA 1
ATOM 867 C C . ALA A 1 112 ? 2.810 -6.108 -22.482 1.00 88.06 112 ALA A C 1
ATOM 869 O O . ALA A 1 112 ? 3.530 -5.120 -22.456 1.00 88.06 112 ALA A O 1
ATOM 870 N N . SER A 1 113 ? 1.950 -6.377 -21.497 1.00 87.00 113 SER A N 1
ATOM 871 C CA . SER A 1 113 ? 1.740 -5.513 -20.319 1.00 87.00 113 SER A CA 1
ATOM 872 C C . SER A 1 113 ? 2.840 -5.608 -19.252 1.00 87.00 113 SER A C 1
ATOM 874 O O . SER A 1 113 ? 2.815 -4.878 -18.263 1.00 87.00 113 SER A O 1
ATOM 876 N N . VAL A 1 114 ? 3.812 -6.496 -19.461 1.00 88.69 114 VAL A N 1
ATOM 877 C CA . VAL A 1 114 ? 5.010 -6.681 -18.639 1.00 88.69 114 VAL A CA 1
ATOM 878 C C . VAL A 1 114 ? 6.225 -6.862 -19.535 1.00 88.69 114 VAL A C 1
ATOM 880 O O . VAL A 1 114 ? 6.118 -7.220 -20.709 1.00 88.69 114 VAL A O 1
ATOM 883 N N . PHE A 1 115 ? 7.396 -6.645 -18.957 1.00 82.31 115 PHE A N 1
ATOM 884 C CA . PHE A 1 115 ? 8.678 -6.738 -19.630 1.00 82.31 115 PHE A CA 1
ATOM 885 C C . PHE A 1 115 ? 9.588 -7.761 -18.929 1.00 82.31 115 PHE A C 1
ATOM 887 O O . PHE A 1 115 ? 9.446 -8.031 -17.739 1.00 82.31 115 PHE A O 1
ATOM 894 N N . GLY A 1 116 ? 10.562 -8.337 -19.636 1.00 77.19 116 GLY A N 1
ATOM 895 C CA . GLY A 1 116 ? 11.558 -9.214 -19.006 1.00 77.19 116 GLY A CA 1
ATOM 896 C C . GLY A 1 116 ? 11.017 -10.568 -18.525 1.00 77.19 116 GLY A C 1
ATOM 897 O O . GLY A 1 116 ? 10.192 -11.192 -19.188 1.00 77.19 116 GLY A O 1
ATOM 898 N N . GLY A 1 117 ? 11.544 -11.040 -17.392 1.00 69.00 117 GLY A N 1
ATOM 899 C CA . GLY A 1 117 ? 11.208 -12.320 -16.769 1.00 69.00 117 GLY A CA 1
ATOM 900 C C . GLY A 1 117 ? 12.156 -13.478 -17.139 1.00 69.00 117 GLY A C 1
ATOM 901 O O . GLY A 1 117 ? 12.867 -13.419 -18.152 1.00 69.00 117 GLY A O 1
ATOM 902 N N . PRO A 1 118 ? 12.180 -14.565 -16.340 1.00 61.50 118 PRO A N 1
ATOM 903 C CA . PRO A 1 118 ? 13.074 -15.710 -16.549 1.00 61.50 118 PRO A CA 1
ATOM 904 C C . PRO A 1 118 ? 12.899 -16.395 -17.909 1.00 61.50 118 PRO A C 1
ATOM 906 O O . PRO A 1 118 ? 13.839 -17.001 -18.424 1.00 61.50 118 PRO A O 1
ATOM 909 N N . ASP A 1 119 ? 11.713 -16.300 -18.510 1.00 62.06 119 ASP A N 1
ATOM 910 C CA . ASP A 1 119 ? 11.429 -16.929 -19.798 1.00 62.06 119 ASP A CA 1
ATOM 911 C C . ASP A 1 119 ? 11.998 -16.141 -20.982 1.00 62.06 119 ASP A C 1
ATOM 913 O O . ASP A 1 119 ? 12.438 -16.762 -21.950 1.00 62.06 119 ASP A O 1
ATOM 917 N N . ARG A 1 120 ? 12.139 -14.809 -20.889 1.00 64.94 120 ARG A N 1
ATOM 918 C CA . ARG A 1 120 ? 12.819 -14.002 -21.923 1.00 64.94 120 ARG A CA 1
ATOM 919 C C . ARG A 1 120 ? 14.280 -14.418 -22.097 1.00 64.94 120 ARG A C 1
ATOM 921 O O . ARG A 1 120 ? 14.772 -14.517 -23.217 1.00 64.94 120 ARG A O 1
ATOM 928 N N . VAL A 1 121 ? 14.952 -14.760 -20.993 1.00 59.47 121 VAL A N 1
ATOM 929 C CA . VAL A 1 121 ? 16.316 -15.328 -20.987 1.00 59.47 121 VAL A CA 1
ATOM 930 C C . VAL A 1 121 ? 16.406 -16.610 -21.825 1.00 59.47 121 VAL A C 1
ATOM 932 O O . VAL A 1 121 ? 17.462 -16.918 -22.388 1.00 59.47 121 VAL A O 1
ATOM 935 N N . ARG A 1 122 ? 15.313 -17.380 -21.894 1.00 57.78 122 ARG A N 1
ATOM 936 C CA . ARG A 1 122 ? 15.240 -18.655 -22.618 1.00 57.78 122 ARG A CA 1
ATOM 937 C C . ARG A 1 122 ? 14.859 -18.469 -24.084 1.00 57.78 122 ARG A C 1
ATOM 939 O O . ARG A 1 122 ? 15.343 -19.242 -24.911 1.00 57.78 122 ARG A O 1
ATOM 946 N N . THR A 1 123 ? 14.019 -17.482 -24.391 1.00 56.34 123 THR A N 1
ATOM 947 C CA . THR A 1 123 ? 13.392 -17.304 -25.708 1.00 56.34 123 THR A CA 1
ATOM 948 C C . THR A 1 123 ? 14.107 -16.311 -26.621 1.00 56.34 123 THR A C 1
ATOM 950 O O . THR A 1 123 ? 13.990 -16.463 -27.833 1.00 56.34 123 THR A O 1
ATOM 953 N N . ASP A 1 124 ? 14.870 -15.348 -26.094 1.00 60.44 124 ASP A N 1
ATOM 954 C CA . ASP A 1 124 ? 15.611 -14.370 -26.903 1.00 60.44 124 ASP A CA 1
ATOM 955 C C . ASP A 1 124 ? 16.983 -14.939 -27.352 1.00 60.44 124 ASP A C 1
ATOM 957 O O . ASP A 1 124 ? 17.895 -15.102 -26.532 1.00 60.44 124 ASP A O 1
ATOM 961 N N . PRO A 1 125 ? 17.196 -15.237 -28.652 1.00 55.34 125 PRO A N 1
ATOM 962 C CA . PRO A 1 125 ? 18.464 -15.776 -29.152 1.00 55.34 125 PRO A CA 1
ATOM 963 C C . PRO A 1 125 ? 19.625 -14.775 -29.046 1.00 55.34 125 PRO A C 1
ATOM 965 O O . PRO A 1 125 ? 20.788 -15.181 -28.951 1.00 55.34 125 PRO A O 1
ATOM 968 N N . LEU A 1 126 ? 19.320 -13.472 -29.038 1.00 53.16 126 LEU A N 1
ATOM 969 C CA . LEU A 1 126 ? 20.290 -12.387 -28.897 1.00 53.16 126 LEU A CA 1
ATOM 970 C C . LEU A 1 126 ? 20.716 -12.201 -27.436 1.00 53.16 126 LEU A C 1
ATOM 972 O O . LEU A 1 126 ? 21.815 -11.700 -27.188 1.00 53.16 126 LEU A O 1
ATOM 976 N N . TRP A 1 127 ? 19.936 -12.695 -26.466 1.00 59.91 127 TRP A N 1
ATOM 977 C CA . TRP A 1 127 ? 20.283 -12.673 -25.038 1.00 59.91 127 TRP A CA 1
ATOM 978 C C . TRP A 1 127 ? 21.632 -13.338 -24.731 1.00 59.91 127 TRP A C 1
ATOM 980 O O . TRP A 1 127 ? 22.399 -12.861 -23.888 1.00 59.91 127 TRP A O 1
ATOM 990 N N . ARG A 1 128 ? 21.951 -14.441 -25.425 1.00 54.56 128 ARG A N 1
ATOM 991 C CA . ARG A 1 128 ? 23.243 -15.145 -25.284 1.00 54.56 128 ARG A CA 1
ATOM 992 C C . ARG A 1 128 ? 24.372 -14.479 -26.072 1.00 54.56 128 ARG A C 1
ATOM 994 O O . ARG A 1 128 ? 25.536 -14.683 -25.743 1.00 54.56 128 ARG A O 1
ATOM 1001 N N . GLN A 1 129 ? 24.035 -13.718 -27.114 1.00 54.09 129 GLN A N 1
ATOM 1002 C CA . GLN A 1 129 ? 24.996 -13.110 -28.039 1.00 54.09 129 GLN A CA 1
ATOM 1003 C C . GLN A 1 129 ? 25.443 -11.709 -27.610 1.00 54.09 129 GLN A C 1
ATOM 1005 O O . GLN A 1 129 ? 26.539 -11.293 -27.989 1.00 54.09 129 GLN A O 1
ATOM 1010 N N . ARG A 1 130 ? 24.655 -11.003 -26.783 1.00 57.31 130 ARG A N 1
ATOM 1011 C CA . ARG A 1 130 ? 25.083 -9.766 -26.111 1.00 57.31 130 ARG A CA 1
ATOM 1012 C C . ARG A 1 130 ? 26.245 -10.089 -25.159 1.00 57.31 130 ARG A C 1
ATOM 1014 O O . ARG A 1 130 ? 26.044 -10.444 -23.996 1.00 57.31 130 ARG A O 1
ATOM 1021 N N . ARG A 1 131 ? 27.480 -10.028 -25.680 1.00 51.03 131 ARG A N 1
ATOM 1022 C CA . ARG A 1 131 ? 28.713 -10.073 -24.881 1.00 51.03 131 ARG A CA 1
ATOM 1023 C C . ARG A 1 131 ? 28.645 -8.932 -23.878 1.00 51.03 131 ARG A C 1
ATOM 1025 O O . ARG A 1 131 ? 28.511 -7.783 -24.280 1.00 51.03 131 ARG A O 1
ATOM 1032 N N . ALA A 1 132 ? 28.772 -9.257 -22.595 1.00 53.47 132 ALA A N 1
ATOM 1033 C CA . ALA A 1 132 ? 28.928 -8.254 -21.558 1.00 53.47 132 ALA A CA 1
ATOM 1034 C C . ALA A 1 132 ? 30.200 -7.442 -21.845 1.00 53.47 132 ALA A C 1
ATOM 1036 O O . ALA A 1 132 ? 31.313 -7.935 -21.645 1.00 53.47 132 ALA A O 1
ATOM 1037 N N . SER A 1 133 ? 30.059 -6.211 -22.332 1.00 50.97 133 SER A N 1
ATOM 1038 C CA . SER A 1 133 ? 31.141 -5.240 -22.230 1.00 50.97 133 SER A CA 1
ATOM 1039 C C . SER A 1 133 ? 31.280 -4.910 -20.744 1.00 50.97 133 SER A C 1
ATOM 1041 O O . SER A 1 133 ? 30.413 -4.251 -20.191 1.00 50.97 133 SER A O 1
ATOM 1043 N N . MET A 1 134 ? 32.308 -5.461 -20.086 1.00 53.44 134 MET A N 1
ATOM 1044 C CA . MET A 1 134 ? 32.600 -5.297 -18.650 1.00 53.44 134 MET A CA 1
ATOM 1045 C C . MET A 1 134 ? 31.362 -5.392 -17.734 1.00 53.44 134 MET A C 1
ATOM 1047 O O . MET A 1 134 ? 30.811 -4.383 -17.304 1.00 53.44 134 MET A O 1
ATOM 1051 N N . SER A 1 135 ? 30.934 -6.616 -17.396 1.00 59.03 135 SER A N 1
ATOM 1052 C CA . SER A 1 135 ? 29.771 -6.821 -16.521 1.00 59.03 135 SER A CA 1
ATOM 1053 C C . SER A 1 135 ? 29.995 -6.202 -15.139 1.00 59.03 135 SER A C 1
ATOM 1055 O O . SER A 1 135 ? 30.791 -6.703 -14.340 1.00 59.03 135 SER A O 1
ATOM 1057 N N . THR A 1 136 ? 29.265 -5.135 -14.836 1.00 68.19 136 THR A N 1
ATOM 1058 C CA . THR A 1 136 ? 29.172 -4.606 -13.477 1.00 68.19 136 THR A CA 1
ATOM 1059 C C . THR A 1 136 ? 28.372 -5.576 -12.596 1.00 68.19 136 THR A C 1
ATOM 1061 O O . THR A 1 136 ? 27.600 -6.403 -13.086 1.00 68.19 136 THR A O 1
ATOM 1064 N N . SER A 1 137 ? 28.523 -5.479 -11.271 1.00 75.31 137 SER A N 1
ATOM 1065 C CA . SER A 1 137 ? 27.698 -6.254 -10.323 1.00 75.31 137 SER A CA 1
ATOM 1066 C C . SER A 1 137 ? 26.192 -6.023 -10.550 1.00 75.31 137 SER A C 1
ATOM 1068 O O . SER A 1 137 ? 25.391 -6.956 -10.473 1.00 75.31 137 SER A O 1
ATOM 1070 N N . ARG A 1 138 ? 25.819 -4.791 -10.936 1.00 75.62 138 ARG A N 1
ATOM 1071 C CA . ARG A 1 138 ? 24.453 -4.406 -11.316 1.00 75.62 138 ARG A CA 1
ATOM 1072 C C . ARG A 1 138 ? 23.952 -5.218 -12.512 1.00 75.62 138 ARG A C 1
ATOM 1074 O O . ARG A 1 138 ? 22.909 -5.854 -12.393 1.00 75.62 138 ARG A O 1
ATOM 1081 N N . HIS A 1 139 ? 24.733 -5.288 -13.590 1.00 72.62 139 HIS A N 1
ATOM 1082 C CA . HIS A 1 139 ? 24.396 -6.062 -14.786 1.00 72.62 139 HIS A CA 1
ATOM 1083 C C . HIS A 1 139 ? 24.067 -7.524 -14.459 1.00 72.62 139 HIS A C 1
ATOM 1085 O O . HIS A 1 139 ? 23.066 -8.080 -14.913 1.00 72.62 139 HIS A O 1
ATOM 1091 N N . TYR A 1 140 ? 24.907 -8.163 -13.638 1.00 71.62 140 TYR A N 1
ATOM 1092 C CA . TYR A 1 140 ? 24.700 -9.555 -13.241 1.00 71.62 140 TYR A CA 1
ATOM 1093 C C . TYR A 1 140 ? 23.428 -9.722 -12.400 1.00 71.62 140 TYR A C 1
ATOM 1095 O O . TYR A 1 140 ? 22.643 -10.637 -12.647 1.00 71.62 140 TYR A O 1
ATOM 1103 N N . HIS A 1 141 ? 23.195 -8.817 -11.446 1.00 77.94 141 HIS A N 1
ATOM 1104 C CA . HIS A 1 141 ? 22.001 -8.840 -10.606 1.00 77.94 141 HIS A CA 1
ATOM 1105 C C . HIS A 1 141 ? 20.711 -8.711 -11.429 1.00 77.94 141 HIS A C 1
ATOM 1107 O O . HIS A 1 141 ? 19.799 -9.520 -11.257 1.00 77.94 141 HIS A O 1
ATOM 1113 N N . LEU A 1 142 ? 20.655 -7.748 -12.357 1.00 77.88 142 LEU A N 1
ATOM 1114 C CA . LEU A 1 142 ? 19.491 -7.520 -13.218 1.00 77.88 142 LEU A CA 1
ATOM 1115 C C . LEU A 1 142 ? 19.185 -8.730 -14.105 1.00 77.88 142 LEU A C 1
ATOM 1117 O O . LEU A 1 142 ? 18.040 -9.184 -14.173 1.00 77.88 142 LEU A O 1
ATOM 1121 N N . ARG A 1 143 ? 20.221 -9.316 -14.717 1.00 75.38 143 ARG A N 1
ATOM 1122 C CA . ARG A 1 143 ? 20.060 -10.484 -15.589 1.00 75.38 143 ARG A CA 1
ATOM 1123 C C . ARG A 1 143 ? 19.571 -11.715 -14.842 1.00 75.38 143 ARG A C 1
ATOM 1125 O O . ARG A 1 143 ? 18.710 -12.418 -15.360 1.00 75.38 143 ARG A O 1
ATOM 1132 N N . GLN A 1 144 ? 20.128 -11.991 -13.663 1.00 74.75 144 GLN A N 1
ATOM 1133 C CA . GLN A 1 144 ? 19.779 -13.189 -12.896 1.00 74.75 144 GLN A CA 1
ATOM 1134 C C . GLN A 1 144 ? 18.403 -13.083 -12.244 1.00 74.75 144 GLN A C 1
ATOM 1136 O O . GLN A 1 144 ? 17.681 -14.073 -12.193 1.00 74.75 144 GLN A O 1
ATOM 1141 N N . LYS A 1 145 ? 18.044 -11.899 -11.737 1.00 76.88 145 LYS A N 1
ATOM 1142 C CA . LYS A 1 145 ? 16.815 -11.724 -10.961 1.00 76.88 145 LYS A CA 1
ATOM 1143 C C . LYS A 1 145 ? 15.603 -11.359 -11.820 1.00 76.88 145 LYS A C 1
ATOM 1145 O O . LYS A 1 145 ? 14.514 -11.841 -11.539 1.00 76.88 145 LYS A O 1
ATOM 1150 N N . TYR A 1 146 ? 15.789 -10.535 -12.852 1.00 80.44 146 TYR A N 1
ATOM 1151 C CA . TYR A 1 146 ? 14.682 -9.934 -13.610 1.00 80.44 146 TYR A CA 1
ATOM 1152 C C . TYR A 1 146 ? 14.670 -10.315 -15.094 1.00 80.44 146 TYR A C 1
ATOM 1154 O O . TYR A 1 146 ? 13.717 -10.003 -15.802 1.00 80.44 146 TYR A O 1
ATOM 1162 N N . GLY A 1 147 ? 15.724 -10.965 -15.601 1.00 79.56 147 GLY A N 1
ATOM 1163 C CA . GLY A 1 147 ? 15.815 -11.310 -17.023 1.00 79.56 147 GLY A CA 1
ATOM 1164 C C . GLY A 1 147 ? 15.893 -10.087 -17.945 1.00 79.56 147 GLY A C 1
ATOM 1165 O O . GLY A 1 147 ? 15.407 -10.136 -19.075 1.00 79.56 147 GLY A O 1
ATOM 1166 N N . ILE A 1 148 ? 16.494 -8.990 -17.464 1.00 82.56 148 ILE A N 1
ATOM 1167 C CA . ILE A 1 148 ? 16.725 -7.758 -18.236 1.00 82.56 148 ILE A CA 1
ATOM 1168 C C . ILE A 1 148 ? 18.200 -7.332 -18.175 1.00 82.56 148 ILE A C 1
ATOM 1170 O O . ILE A 1 148 ? 18.919 -7.713 -17.245 1.00 82.56 148 ILE A O 1
ATOM 1174 N N . THR A 1 149 ? 18.665 -6.569 -19.162 1.00 82.69 149 THR A N 1
ATOM 1175 C CA . THR A 1 149 ? 19.998 -5.939 -19.158 1.00 82.69 149 THR A CA 1
ATOM 1176 C C . THR A 1 149 ? 19.962 -4.515 -18.590 1.00 82.69 149 THR A C 1
ATOM 1178 O O . THR A 1 149 ? 18.892 -3.989 -18.288 1.00 82.69 149 THR A O 1
ATOM 1181 N N . ASP A 1 150 ? 21.129 -3.879 -18.428 1.00 83.50 150 ASP A N 1
ATOM 1182 C CA . ASP A 1 150 ? 21.180 -2.456 -18.059 1.00 83.50 150 ASP A CA 1
ATOM 1183 C C . ASP A 1 150 ? 20.532 -1.591 -19.152 1.00 83.50 150 ASP A C 1
ATOM 1185 O O . ASP A 1 150 ? 19.745 -0.709 -18.837 1.00 83.50 150 ASP A O 1
ATOM 1189 N N . GLU A 1 151 ? 20.757 -1.912 -20.431 1.00 84.69 151 GLU A N 1
ATOM 1190 C CA . GLU A 1 151 ? 20.151 -1.191 -21.559 1.00 84.69 151 GLU A CA 1
ATOM 1191 C C . GLU A 1 151 ? 18.626 -1.330 -21.581 1.00 84.69 151 GLU A C 1
ATOM 1193 O O . GLU A 1 151 ? 17.922 -0.392 -21.940 1.00 84.69 151 GLU A O 1
ATOM 1198 N N . ASP A 1 152 ? 18.107 -2.495 -21.187 1.00 87.19 152 ASP A N 1
ATOM 1199 C CA . ASP A 1 152 ? 16.668 -2.691 -21.042 1.00 87.19 152 ASP A CA 1
ATOM 1200 C C . ASP A 1 152 ? 16.093 -1.830 -19.900 1.00 87.19 152 ASP A C 1
ATOM 1202 O O . ASP A 1 152 ? 15.003 -1.274 -20.027 1.00 87.19 152 ASP A O 1
ATOM 1206 N N . ALA A 1 153 ? 16.814 -1.726 -18.777 1.00 89.56 153 ALA A N 1
ATOM 1207 C CA . ALA A 1 153 ? 16.407 -0.896 -17.647 1.00 89.56 153 ALA A CA 1
ATOM 1208 C C . ALA A 1 153 ? 16.455 0.600 -17.997 1.00 89.56 153 ALA A C 1
ATOM 1210 O O . ALA A 1 153 ? 15.521 1.330 -17.668 1.00 89.56 153 ALA A O 1
ATOM 1211 N N . ASP A 1 154 ? 17.500 1.043 -18.698 1.00 91.56 154 ASP A N 1
ATOM 1212 C CA . ASP A 1 154 ? 17.638 2.420 -19.174 1.00 91.56 154 ASP A CA 1
ATOM 1213 C C . ASP A 1 154 ? 16.535 2.765 -20.181 1.00 91.56 154 ASP A C 1
ATOM 1215 O O . ASP A 1 154 ? 15.891 3.807 -20.059 1.00 91.56 154 ASP A O 1
ATOM 1219 N N . TRP A 1 155 ? 16.246 1.860 -21.123 1.00 92.56 155 TRP A N 1
ATOM 1220 C CA . TRP A 1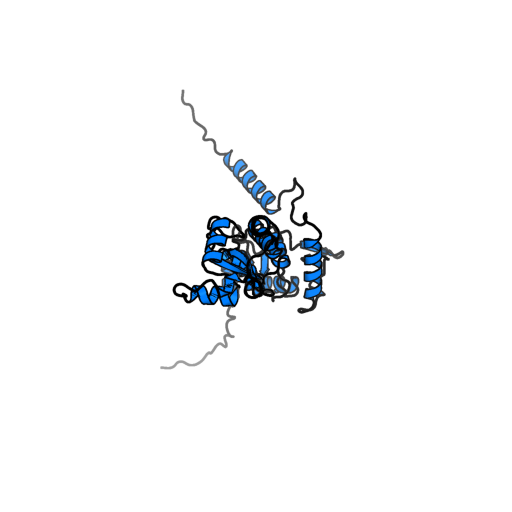 155 ? 15.138 2.010 -22.066 1.00 92.56 155 TRP A CA 1
ATOM 1221 C C . TRP A 1 155 ? 13.789 2.130 -21.346 1.00 92.56 155 TRP A C 1
ATOM 1223 O O . TRP A 1 155 ? 12.997 3.018 -21.662 1.00 92.56 155 TRP A O 1
ATOM 1233 N N . LEU A 1 156 ? 13.530 1.276 -20.351 1.00 92.88 156 LEU A N 1
ATOM 1234 C CA . LEU A 1 156 ? 12.288 1.315 -19.579 1.00 92.88 156 LEU A CA 1
ATOM 1235 C C . LEU A 1 156 ? 12.152 2.631 -18.803 1.00 92.88 156 LEU A C 1
ATOM 1237 O O . LEU A 1 156 ? 11.076 3.231 -18.787 1.00 92.88 156 LEU A O 1
ATOM 1241 N N . LEU A 1 157 ? 13.244 3.113 -18.202 1.00 95.50 157 LEU A N 1
ATOM 1242 C CA . LEU A 1 157 ? 13.262 4.396 -17.502 1.00 95.50 157 LEU A CA 1
ATOM 1243 C C . LEU A 1 157 ? 13.006 5.563 -18.463 1.00 95.50 157 LEU A C 1
ATOM 1245 O O . LEU A 1 157 ? 12.260 6.482 -18.129 1.00 95.50 157 LEU A O 1
ATOM 1249 N N . GLU A 1 158 ? 13.584 5.515 -19.662 1.00 95.31 158 GLU A N 1
ATOM 1250 C CA . GLU A 1 158 ? 13.388 6.519 -20.707 1.00 95.31 158 GLU A CA 1
ATOM 1251 C C . GLU A 1 158 ? 11.931 6.562 -21.194 1.00 95.31 158 GLU A C 1
ATOM 1253 O O . GLU A 1 158 ? 11.362 7.645 -21.339 1.00 95.31 158 GLU A O 1
ATOM 1258 N N . ARG A 1 159 ? 11.286 5.402 -21.391 1.00 93.75 159 ARG A N 1
ATOM 1259 C CA . ARG A 1 159 ? 9.855 5.330 -21.746 1.00 93.75 159 ARG A CA 1
ATOM 1260 C C . ARG A 1 159 ? 8.948 5.841 -20.629 1.00 93.75 159 ARG A C 1
ATOM 1262 O O . ARG A 1 159 ? 7.907 6.427 -20.911 1.00 93.75 159 ARG A O 1
ATOM 1269 N N . GLN A 1 160 ? 9.378 5.710 -19.376 1.00 95.06 160 GLN A N 1
ATOM 1270 C CA . GLN A 1 160 ? 8.737 6.342 -18.221 1.00 95.06 160 GLN A CA 1
ATOM 1271 C C . GLN A 1 160 ? 9.161 7.805 -18.000 1.00 95.06 160 GLN A C 1
ATOM 1273 O O . GLN A 1 160 ? 8.876 8.365 -16.942 1.00 95.06 160 GLN A O 1
ATOM 1278 N N . VAL A 1 161 ? 9.870 8.422 -18.953 1.00 96.00 161 VAL A N 1
ATOM 1279 C CA . VAL A 1 161 ? 10.382 9.803 -18.886 1.00 96.00 161 VAL A CA 1
ATOM 1280 C C . VAL A 1 161 ? 11.185 10.110 -17.611 1.00 96.00 161 VAL A C 1
ATOM 1282 O O . VAL A 1 161 ? 11.187 11.232 -17.112 1.00 96.00 161 VAL A O 1
ATOM 1285 N N . GLY A 1 162 ? 11.877 9.105 -17.067 1.00 96.81 162 GLY A N 1
ATOM 1286 C CA . GLY A 1 162 ? 12.663 9.209 -15.834 1.00 96.81 162 GLY A CA 1
ATOM 1287 C C . GLY A 1 162 ? 11.856 9.114 -14.533 1.00 96.81 162 GLY A C 1
ATOM 1288 O O . GLY A 1 162 ? 12.433 9.200 -13.447 1.00 96.81 162 GLY A O 1
ATOM 1289 N N . LEU A 1 163 ? 10.536 8.932 -14.608 1.00 97.94 163 LEU A N 1
ATOM 1290 C CA . LEU A 1 163 ? 9.632 8.968 -13.459 1.00 97.94 163 LEU A CA 1
ATOM 1291 C C . LEU A 1 163 ? 9.124 7.578 -13.069 1.00 97.94 163 LEU A C 1
ATOM 1293 O O . LEU A 1 163 ? 9.284 6.592 -13.782 1.00 97.94 163 LEU A O 1
ATOM 1297 N N . CYS A 1 164 ? 8.515 7.507 -11.891 1.00 97.94 164 CYS A N 1
ATOM 1298 C CA . CYS A 1 164 ? 7.880 6.321 -11.338 1.00 97.94 164 CYS A CA 1
ATOM 1299 C C . CYS A 1 164 ? 6.717 5.845 -12.224 1.00 97.94 164 CYS A C 1
ATOM 1301 O O . CYS A 1 164 ? 5.790 6.610 -12.489 1.00 97.94 164 CYS A O 1
ATOM 1303 N N . GLY A 1 165 ? 6.710 4.559 -12.581 1.00 96.00 165 GLY A N 1
ATOM 1304 C CA . GLY A 1 165 ? 5.637 3.915 -13.350 1.00 96.00 165 GLY A CA 1
ATOM 1305 C C . GLY A 1 165 ? 4.311 3.763 -12.593 1.00 96.00 165 GLY A C 1
ATOM 1306 O O . GLY A 1 165 ? 3.333 3.306 -13.171 1.00 96.00 165 GLY A O 1
ATOM 1307 N N . VAL A 1 166 ? 4.270 4.142 -11.310 1.00 96.62 166 VAL A N 1
ATOM 1308 C CA . VAL A 1 166 ? 3.055 4.135 -10.480 1.00 96.62 166 VAL A CA 1
ATOM 1309 C C . VAL A 1 166 ? 2.494 5.546 -10.315 1.00 96.62 166 VAL A C 1
ATOM 1311 O O . VAL A 1 166 ? 1.365 5.810 -10.706 1.00 96.62 166 VAL A O 1
ATOM 1314 N N . CYS A 1 167 ? 3.267 6.461 -9.716 1.00 95.62 167 CYS A N 1
ATOM 1315 C CA . CYS A 1 167 ? 2.775 7.802 -9.379 1.00 95.62 167 CYS A CA 1
ATOM 1316 C C . CYS A 1 167 ? 3.121 8.884 -10.405 1.00 95.62 167 CYS A C 1
ATOM 1318 O O . CYS A 1 167 ? 2.576 9.976 -10.307 1.00 95.62 167 CYS A O 1
ATOM 1320 N N . SER A 1 168 ? 4.066 8.626 -11.318 1.00 95.62 168 SER A N 1
ATOM 1321 C CA . SER A 1 168 ? 4.554 9.590 -12.319 1.00 95.62 168 SER A CA 1
ATOM 1322 C C . SER A 1 168 ? 4.969 10.962 -11.761 1.00 95.62 168 SER A C 1
ATOM 1324 O O . SER A 1 168 ? 4.973 11.949 -12.484 1.00 95.62 168 SER A O 1
ATOM 1326 N N . ASP A 1 169 ? 5.327 11.020 -10.477 1.00 94.19 169 ASP A N 1
ATOM 1327 C CA . ASP A 1 169 ? 5.641 12.259 -9.745 1.00 94.19 169 ASP A CA 1
ATOM 1328 C C . ASP A 1 169 ? 7.074 12.255 -9.187 1.00 94.19 169 ASP A C 1
ATOM 1330 O O . ASP A 1 169 ? 7.744 13.279 -9.107 1.00 94.19 169 ASP A O 1
ATOM 1334 N N . ARG A 1 170 ? 7.585 11.071 -8.830 1.00 96.94 170 ARG A N 1
ATOM 1335 C CA . ARG A 1 170 ? 8.920 10.887 -8.241 1.00 96.94 170 ARG A CA 1
ATOM 1336 C C . ARG A 1 170 ? 9.853 10.151 -9.206 1.00 96.94 170 ARG A C 1
ATOM 1338 O O . ARG A 1 170 ? 9.345 9.359 -10.002 1.00 96.94 170 ARG A O 1
ATOM 1345 N N . PRO A 1 171 ? 11.184 10.339 -9.116 1.00 97.94 171 PRO A N 1
ATOM 1346 C CA . PRO A 1 171 ? 12.143 9.594 -9.928 1.00 97.94 171 PRO A CA 1
ATOM 1347 C C . PRO A 1 171 ? 11.953 8.078 -9.814 1.00 97.94 171 PRO A C 1
ATOM 1349 O O . PRO A 1 171 ? 11.701 7.551 -8.726 1.00 97.94 171 PRO A O 1
ATOM 1352 N N . GLY A 1 172 ? 12.059 7.381 -10.944 1.00 96.94 172 GLY A N 1
ATOM 1353 C CA . GLY A 1 172 ? 12.100 5.923 -10.970 1.00 96.94 172 GLY A CA 1
ATOM 1354 C C . GLY A 1 172 ? 13.471 5.423 -10.514 1.00 96.94 172 GLY A C 1
ATOM 1355 O O . GLY A 1 172 ? 14.483 5.765 -11.116 1.00 96.94 172 GLY A O 1
ATOM 1356 N N . GLU A 1 173 ? 13.512 4.604 -9.463 1.00 95.38 173 GLU A N 1
ATOM 1357 C CA . GLU A 1 173 ? 14.772 4.167 -8.837 1.00 95.38 173 GLU A CA 1
ATOM 1358 C C . GLU A 1 173 ? 14.885 2.643 -8.726 1.00 95.38 173 GLU A C 1
ATOM 1360 O O . GLU A 1 173 ? 15.983 2.087 -8.795 1.00 95.38 173 GLU A O 1
ATOM 1365 N N . HIS A 1 174 ? 13.751 1.957 -8.561 1.00 95.12 174 HIS A N 1
ATOM 1366 C CA . HIS A 1 174 ? 13.692 0.532 -8.249 1.00 95.12 174 HIS A CA 1
ATOM 1367 C C . HIS A 1 174 ? 12.974 -0.229 -9.342 1.00 95.12 174 HIS A C 1
ATOM 1369 O O . HIS A 1 174 ? 11.866 0.136 -9.722 1.00 95.12 174 HIS A O 1
ATOM 1375 N N . ILE A 1 175 ? 13.581 -1.316 -9.809 1.00 94.38 175 ILE A N 1
ATOM 1376 C CA . ILE A 1 175 ? 12.915 -2.230 -10.735 1.00 94.38 175 ILE A CA 1
ATOM 1377 C C . ILE A 1 175 ? 11.866 -3.007 -9.960 1.00 94.38 175 ILE A C 1
ATOM 1379 O O . ILE A 1 175 ? 12.188 -3.834 -9.103 1.00 94.38 175 ILE A O 1
ATOM 1383 N N . ASP A 1 176 ? 10.617 -2.711 -10.274 1.00 96.12 176 ASP A N 1
ATOM 1384 C CA . ASP A 1 176 ? 9.478 -3.388 -9.706 1.00 96.12 176 ASP A CA 1
ATOM 1385 C C . ASP A 1 176 ? 9.082 -4.567 -10.608 1.00 96.12 176 ASP A C 1
ATOM 1387 O O . ASP A 1 176 ? 9.106 -4.502 -11.843 1.00 96.12 176 ASP A O 1
ATOM 1391 N N . HIS A 1 177 ? 8.790 -5.686 -9.957 1.00 92.50 177 HIS A N 1
ATOM 1392 C CA . HIS A 1 177 ? 8.547 -6.964 -10.594 1.00 92.50 177 HIS A CA 1
ATOM 1393 C C . HIS A 1 177 ? 7.509 -7.745 -9.806 1.00 92.50 177 HIS A C 1
ATOM 1395 O O . HIS A 1 177 ? 7.383 -7.610 -8.590 1.00 92.50 177 HIS A O 1
ATOM 1401 N N . ASP A 1 178 ? 6.795 -8.600 -10.514 1.00 89.50 178 ASP A N 1
ATOM 1402 C CA . ASP A 1 178 ? 5.942 -9.591 -9.897 1.00 89.50 178 ASP A CA 1
ATOM 1403 C C . ASP A 1 178 ? 6.793 -10.657 -9.185 1.00 89.50 178 ASP A C 1
ATOM 1405 O O . ASP A 1 178 ? 7.743 -11.207 -9.750 1.00 89.50 178 ASP A O 1
ATOM 1409 N N . HIS A 1 179 ? 6.475 -10.937 -7.921 1.00 84.25 179 HIS A N 1
ATOM 1410 C CA . HIS A 1 179 ? 7.267 -11.831 -7.074 1.00 84.25 179 HIS A CA 1
ATOM 1411 C C . HIS A 1 179 ? 7.041 -13.323 -7.370 1.00 84.25 179 HIS A C 1
ATOM 1413 O O . HIS A 1 179 ? 7.839 -14.149 -6.924 1.00 84.25 179 HIS A O 1
ATOM 1419 N N . GLU A 1 180 ? 5.992 -13.680 -8.118 1.00 84.06 180 GLU A N 1
ATOM 1420 C CA . GLU A 1 180 ? 5.705 -15.067 -8.502 1.00 84.06 180 GLU A CA 1
ATOM 1421 C C . GLU A 1 180 ? 6.363 -15.427 -9.840 1.00 84.06 180 GLU A C 1
ATOM 1423 O O . GLU A 1 180 ? 6.981 -16.482 -9.982 1.00 84.06 180 GLU A O 1
ATOM 1428 N N . THR A 1 181 ? 6.261 -14.531 -10.819 1.00 82.75 181 THR A N 1
ATOM 1429 C CA . THR A 1 181 ? 6.702 -14.743 -12.205 1.00 82.75 181 THR A CA 1
ATOM 1430 C C . THR A 1 181 ? 8.064 -14.120 -12.509 1.00 82.75 181 THR A C 1
ATOM 1432 O O . THR A 1 181 ? 8.726 -14.515 -13.469 1.00 82.75 181 THR A O 1
ATOM 1435 N N . GLY A 1 182 ? 8.501 -13.136 -11.718 1.00 82.62 182 GLY A N 1
ATOM 1436 C CA . GLY A 1 182 ? 9.693 -12.333 -11.995 1.00 82.62 182 GLY A CA 1
ATOM 1437 C C . GLY A 1 182 ? 9.522 -11.345 -13.154 1.00 82.62 182 GLY A C 1
ATOM 1438 O O . GLY A 1 182 ? 10.508 -10.736 -13.572 1.00 82.62 182 GLY A O 1
ATOM 1439 N N . ALA A 1 183 ? 8.308 -11.193 -13.696 1.00 86.31 183 ALA A N 1
ATOM 1440 C CA . ALA A 1 183 ? 8.022 -10.258 -14.776 1.00 86.31 183 ALA A CA 1
ATOM 1441 C C . ALA A 1 183 ? 8.129 -8.809 -14.279 1.00 86.31 183 ALA A C 1
ATOM 1443 O O . ALA A 1 183 ? 7.572 -8.453 -13.242 1.00 86.31 183 ALA A O 1
ATOM 1444 N N . VAL A 1 184 ? 8.847 -7.964 -15.017 1.00 93.06 184 VAL A N 1
ATOM 1445 C CA . VAL A 1 184 ? 9.046 -6.549 -14.682 1.00 93.06 184 VAL A CA 1
ATOM 1446 C C . VAL A 1 184 ? 7.802 -5.762 -15.076 1.00 93.06 184 VAL A C 1
ATOM 1448 O O . VAL A 1 184 ? 7.389 -5.778 -16.236 1.00 93.06 184 VAL A O 1
ATOM 1451 N N . ARG A 1 185 ? 7.220 -5.045 -14.113 1.00 95.44 185 ARG A N 1
ATOM 1452 C CA . ARG A 1 185 ? 6.037 -4.192 -14.324 1.00 95.44 185 ARG A CA 1
ATOM 1453 C C . ARG A 1 185 ? 6.437 -2.759 -14.685 1.00 95.44 185 ARG A C 1
ATOM 1455 O O . ARG A 1 185 ? 5.731 -2.054 -15.402 1.00 95.44 185 ARG A O 1
ATOM 1462 N N . GLY A 1 186 ? 7.590 -2.304 -14.195 1.00 95.75 186 GLY A N 1
ATOM 1463 C CA . GLY A 1 186 ? 8.094 -0.952 -14.423 1.00 95.75 186 GLY A CA 1
ATOM 1464 C C . GLY A 1 186 ? 9.250 -0.596 -13.495 1.00 95.75 186 GLY A C 1
ATOM 1465 O O . GLY A 1 186 ? 9.787 -1.442 -12.781 1.00 95.75 186 GLY A O 1
ATOM 1466 N N . ILE A 1 187 ? 9.603 0.686 -13.472 1.00 97.50 187 ILE A N 1
ATOM 1467 C CA . ILE A 1 187 ? 10.519 1.256 -12.482 1.00 97.50 187 ILE A CA 1
ATOM 1468 C C . ILE A 1 187 ? 9.719 2.161 -11.548 1.00 97.50 187 ILE A C 1
ATOM 1470 O O . ILE A 1 187 ? 9.096 3.127 -11.986 1.00 97.50 187 ILE A O 1
ATOM 1474 N N . ALA A 1 188 ? 9.729 1.863 -10.257 1.00 98.06 188 ALA A N 1
ATOM 1475 C CA . ALA A 1 188 ? 9.008 2.605 -9.234 1.00 98.06 188 ALA A CA 1
ATOM 1476 C C . ALA A 1 188 ? 9.956 3.479 -8.397 1.00 98.06 188 ALA A C 1
ATOM 1478 O O . ALA A 1 188 ? 11.151 3.202 -8.266 1.00 98.06 188 ALA A O 1
ATOM 1479 N N . CYS A 1 189 ? 9.426 4.549 -7.803 1.00 98.31 189 CYS A N 1
ATOM 1480 C CA . CYS A 1 189 ? 10.148 5.289 -6.769 1.00 98.31 189 CYS A CA 1
ATOM 1481 C C . CYS A 1 189 ? 10.204 4.481 -5.464 1.00 98.31 189 CYS A C 1
ATOM 1483 O O . CYS A 1 189 ? 9.400 3.566 -5.251 1.00 98.31 189 CYS A O 1
ATOM 1485 N N . THR A 1 190 ? 11.112 4.855 -4.556 1.00 97.62 190 THR A N 1
ATOM 1486 C CA . THR A 1 190 ? 11.266 4.189 -3.249 1.00 97.62 190 THR A CA 1
ATOM 1487 C C . THR A 1 190 ? 9.945 4.078 -2.472 1.00 97.62 190 THR A C 1
ATOM 1489 O O . THR A 1 190 ? 9.647 3.011 -1.931 1.00 97.62 190 THR A O 1
ATOM 1492 N N . GLY A 1 191 ? 9.137 5.145 -2.455 1.00 97.94 191 GLY A N 1
ATOM 1493 C CA . GLY A 1 191 ? 7.868 5.187 -1.720 1.00 97.94 191 GLY A CA 1
ATOM 1494 C C . GLY A 1 191 ? 6.826 4.217 -2.275 1.00 97.94 191 GLY A C 1
ATOM 1495 O O . GLY A 1 191 ? 6.331 3.366 -1.544 1.00 97.94 191 GLY A O 1
ATOM 1496 N N . CYS A 1 192 ? 6.544 4.273 -3.581 1.00 98.25 192 CYS A N 1
ATOM 1497 C CA . CYS A 1 192 ? 5.574 3.368 -4.203 1.00 98.25 192 CYS A CA 1
ATOM 1498 C C . CYS A 1 192 ? 6.014 1.901 -4.099 1.00 98.25 192 CYS A C 1
ATOM 1500 O O . CYS A 1 192 ? 5.212 1.069 -3.690 1.00 98.25 192 CYS A O 1
ATOM 1502 N N . ASN A 1 193 ? 7.283 1.589 -4.391 1.00 98.00 193 ASN A N 1
ATOM 1503 C CA . ASN A 1 193 ? 7.807 0.221 -4.302 1.00 98.00 193 ASN A CA 1
ATOM 1504 C C . ASN A 1 193 ? 7.690 -0.343 -2.872 1.00 98.00 193 ASN A C 1
ATOM 1506 O O . ASN A 1 193 ? 7.125 -1.411 -2.643 1.00 98.00 193 ASN A O 1
ATOM 1510 N N . THR A 1 194 ? 8.164 0.416 -1.878 1.00 97.75 194 THR A N 1
ATOM 1511 C CA . THR A 1 194 ? 8.107 -0.006 -0.470 1.00 97.75 194 THR A CA 1
ATOM 1512 C C . THR A 1 194 ? 6.668 -0.099 0.031 1.00 97.75 194 THR A C 1
ATOM 1514 O O . THR A 1 194 ? 6.326 -1.043 0.741 1.00 97.75 194 THR A O 1
ATOM 1517 N N . GLY A 1 195 ? 5.817 0.861 -0.337 1.00 97.94 195 GLY A N 1
ATOM 1518 C CA . GLY A 1 195 ? 4.409 0.892 0.043 1.00 97.94 195 GLY A CA 1
ATOM 1519 C C . GLY A 1 195 ? 3.631 -0.309 -0.497 1.00 97.94 195 GLY A C 1
ATOM 1520 O O . GLY A 1 195 ? 2.921 -0.958 0.272 1.00 97.94 195 GLY A O 1
ATOM 1521 N N . MET A 1 196 ? 3.802 -0.656 -1.780 1.00 98.19 196 MET A N 1
ATOM 1522 C CA . MET A 1 196 ? 3.198 -1.860 -2.373 1.00 98.19 196 MET A CA 1
ATOM 1523 C C . MET A 1 196 ? 3.645 -3.122 -1.627 1.00 98.19 196 MET A C 1
ATOM 1525 O O . MET A 1 196 ? 2.799 -3.880 -1.144 1.00 98.19 196 MET A O 1
ATOM 1529 N N . GLY A 1 197 ? 4.951 -3.278 -1.391 1.00 97.12 197 GLY A N 1
ATOM 1530 C CA . GLY A 1 197 ? 5.482 -4.415 -0.636 1.00 97.12 197 GLY A CA 1
ATOM 1531 C C . GLY A 1 197 ? 4.985 -4.479 0.818 1.00 97.12 197 GLY A C 1
ATOM 1532 O O . GLY A 1 197 ? 4.742 -5.561 1.358 1.00 97.12 197 GLY A O 1
ATOM 1533 N N . GLN A 1 198 ? 4.764 -3.338 1.479 1.00 97.81 198 GLN A N 1
ATOM 1534 C CA . GLN A 1 198 ? 4.186 -3.295 2.829 1.00 97.81 198 GLN A CA 1
ATOM 1535 C C . GLN A 1 198 ? 2.694 -3.657 2.849 1.00 97.81 198 GLN A C 1
ATOM 1537 O O . GLN A 1 198 ? 2.245 -4.305 3.800 1.00 97.81 198 GLN A O 1
ATOM 1542 N N . PHE A 1 199 ? 1.945 -3.328 1.795 1.00 97.81 199 PHE A N 1
ATOM 1543 C CA . PHE A 1 199 ? 0.603 -3.874 1.573 1.00 97.81 199 PHE A CA 1
ATOM 1544 C C . PHE A 1 199 ? 0.606 -5.334 1.095 1.00 97.81 199 PHE A C 1
ATOM 1546 O O . PHE A 1 199 ? -0.460 -5.941 0.996 1.00 97.81 199 PHE A O 1
ATOM 1553 N N . GLY A 1 200 ? 1.787 -5.929 0.904 1.00 95.81 200 GLY A N 1
ATOM 1554 C CA . GLY A 1 200 ? 1.962 -7.324 0.512 1.00 95.81 200 GLY A CA 1
ATOM 1555 C C . GLY A 1 200 ? 1.653 -7.571 -0.957 1.00 95.81 200 GLY A C 1
ATOM 1556 O O . GLY A 1 200 ? 1.141 -8.642 -1.267 1.00 95.81 200 GLY A O 1
ATOM 1557 N N . ASP A 1 201 ? 1.891 -6.571 -1.812 1.00 96.25 201 ASP A N 1
ATOM 1558 C CA . ASP A 1 201 ? 1.615 -6.609 -3.252 1.00 96.25 201 ASP A CA 1
ATOM 1559 C C . ASP A 1 201 ? 0.165 -7.022 -3.566 1.00 96.25 201 ASP A C 1
ATOM 1561 O O . ASP A 1 201 ? -0.121 -7.659 -4.574 1.00 96.25 201 ASP A O 1
ATOM 1565 N N . ASP A 1 202 ? -0.766 -6.657 -2.676 1.00 95.44 202 ASP A N 1
ATOM 1566 C CA . ASP A 1 202 ? -2.181 -7.005 -2.770 1.00 95.44 202 ASP A CA 1
ATOM 1567 C C . ASP A 1 202 ? -3.021 -5.781 -3.181 1.00 95.44 202 ASP A C 1
ATOM 1569 O O . ASP A 1 202 ? -3.260 -4.892 -2.349 1.00 95.44 202 ASP A O 1
ATOM 1573 N N . PRO A 1 203 ? -3.547 -5.750 -4.422 1.00 94.44 203 PRO A N 1
ATOM 1574 C CA . PRO A 1 203 ? -4.425 -4.684 -4.901 1.00 94.44 203 PRO A CA 1
ATOM 1575 C C . PRO A 1 203 ? -5.640 -4.459 -3.995 1.00 94.44 203 PRO A C 1
ATOM 1577 O O . PRO A 1 203 ? -6.095 -3.328 -3.830 1.00 94.44 203 PRO A O 1
ATOM 1580 N N . THR A 1 204 ? -6.153 -5.517 -3.356 1.00 95.06 204 THR A N 1
ATOM 1581 C CA . THR A 1 204 ? -7.300 -5.413 -2.443 1.00 95.06 204 THR A CA 1
ATOM 1582 C C . THR A 1 204 ? -6.948 -4.558 -1.229 1.00 95.06 204 THR A C 1
ATOM 1584 O O . THR A 1 204 ? -7.705 -3.661 -0.867 1.00 95.06 204 THR A O 1
ATOM 1587 N N . SER A 1 205 ? -5.780 -4.792 -0.624 1.00 97.25 205 SER A N 1
ATOM 1588 C CA . SER A 1 205 ? -5.299 -4.020 0.528 1.00 97.25 205 SER A CA 1
ATOM 1589 C C . SER A 1 205 ? -5.059 -2.552 0.174 1.00 97.25 205 SER A C 1
ATOM 1591 O O . SER A 1 205 ? -5.415 -1.686 0.967 1.00 97.25 205 SER A O 1
ATOM 1593 N N . LEU A 1 206 ? -4.530 -2.264 -1.019 1.00 97.38 206 LEU A N 1
ATOM 1594 C CA . LEU A 1 206 ? -4.347 -0.895 -1.519 1.00 97.38 206 LEU A CA 1
ATOM 1595 C C . LEU A 1 206 ? -5.680 -0.163 -1.721 1.00 97.38 206 LEU A C 1
ATOM 1597 O O . LEU A 1 206 ? -5.838 0.966 -1.265 1.00 97.38 206 LEU A O 1
ATOM 1601 N N . ARG A 1 207 ? -6.677 -0.814 -2.334 1.00 95.44 207 ARG A N 1
ATOM 1602 C CA . ARG A 1 207 ? -8.020 -0.227 -2.504 1.00 95.44 207 ARG A CA 1
ATOM 1603 C C . ARG A 1 207 ? -8.721 -0.010 -1.165 1.00 95.44 207 ARG A C 1
ATOM 1605 O O . ARG A 1 207 ? -9.319 1.035 -0.947 1.00 95.44 207 ARG A O 1
ATOM 1612 N N . ARG A 1 208 ? -8.598 -0.961 -0.234 1.00 96.75 208 ARG A N 1
ATOM 1613 C CA . ARG A 1 208 ? -9.097 -0.800 1.140 1.00 96.75 208 ARG A CA 1
ATOM 1614 C C . ARG A 1 208 ? -8.388 0.347 1.861 1.00 96.75 208 ARG A C 1
ATOM 1616 O O . ARG A 1 208 ? -9.040 1.076 2.595 1.00 96.75 208 ARG A O 1
ATOM 1623 N N . ALA A 1 209 ? -7.084 0.525 1.655 1.00 97.44 209 ALA A N 1
ATOM 1624 C CA . ALA A 1 209 ? -6.326 1.633 2.231 1.00 97.44 209 ALA A CA 1
ATOM 1625 C C . ALA A 1 209 ? -6.779 2.998 1.684 1.00 97.44 209 ALA A C 1
ATOM 1627 O O . ALA A 1 209 ? -6.926 3.936 2.463 1.00 97.44 209 ALA A O 1
ATOM 1628 N N . ALA A 1 210 ? -7.082 3.092 0.386 1.00 95.81 210 ALA A N 1
ATOM 1629 C CA . ALA A 1 210 ? -7.665 4.298 -0.198 1.00 95.81 210 ALA A CA 1
ATOM 1630 C C . ALA A 1 210 ? -9.018 4.633 0.456 1.00 95.81 210 ALA A C 1
ATOM 1632 O O . ALA A 1 210 ? -9.188 5.730 0.986 1.00 95.81 210 ALA A O 1
ATOM 1633 N N . ASP A 1 211 ? -9.943 3.668 0.514 1.00 94.56 211 ASP A N 1
ATOM 1634 C CA . ASP A 1 211 ? -11.239 3.844 1.187 1.00 94.56 211 ASP A CA 1
ATOM 1635 C C . ASP A 1 211 ? -11.071 4.189 2.672 1.00 94.56 211 ASP A C 1
ATOM 1637 O O . ASP A 1 211 ? -11.857 4.942 3.240 1.00 94.56 211 ASP A O 1
ATOM 1641 N N . TYR A 1 212 ? -10.058 3.624 3.327 1.00 96.31 212 TYR A N 1
ATOM 1642 C CA . TYR A 1 212 ? -9.760 3.881 4.730 1.00 96.31 212 TYR A CA 1
ATOM 1643 C C . TYR A 1 212 ? -9.389 5.342 4.965 1.00 96.31 212 TYR A C 1
ATOM 1645 O O . TYR A 1 212 ? -9.970 5.981 5.841 1.00 96.31 212 TYR A O 1
ATOM 1653 N N . VAL A 1 213 ? -8.470 5.884 4.163 1.00 94.56 213 VAL A N 1
ATOM 1654 C CA . VAL A 1 213 ? -8.064 7.290 4.271 1.00 94.56 213 VAL A CA 1
ATOM 1655 C C . VAL A 1 213 ? -9.212 8.231 3.899 1.00 94.56 213 VAL A C 1
ATOM 1657 O O . VAL A 1 213 ? -9.380 9.271 4.530 1.00 94.56 213 VAL A O 1
ATOM 1660 N N . MET A 1 214 ? -10.056 7.846 2.938 1.00 92.25 214 MET A N 1
ATOM 1661 C CA . MET A 1 214 ? -11.258 8.608 2.576 1.00 92.25 214 MET A CA 1
ATOM 1662 C C . MET A 1 214 ? -12.382 8.521 3.629 1.00 92.25 214 MET A C 1
ATOM 1664 O O . MET A 1 214 ? -13.378 9.234 3.516 1.00 92.25 214 MET A O 1
ATOM 1668 N N . GLY A 1 215 ? -12.239 7.683 4.664 1.00 91.88 215 GLY A N 1
ATOM 1669 C CA . GLY A 1 215 ? -13.255 7.482 5.703 1.00 91.88 215 GLY A CA 1
ATOM 1670 C C . GLY A 1 215 ? -14.445 6.626 5.255 1.00 91.88 215 GLY A C 1
ATOM 1671 O O . GLY A 1 215 ? -15.505 6.655 5.875 1.00 91.88 215 GLY A O 1
ATOM 1672 N N . GLU A 1 216 ? -14.288 5.864 4.175 1.00 91.50 216 GLU A N 1
ATOM 1673 C CA . GLU A 1 216 ? -15.343 5.069 3.542 1.00 91.50 216 GLU A CA 1
ATOM 1674 C C . GLU A 1 216 ? -15.269 3.578 3.903 1.00 91.50 216 GLU A C 1
ATOM 1676 O O . GLU A 1 216 ? -16.275 2.869 3.788 1.00 91.50 216 GLU A O 1
ATOM 1681 N N . LEU A 1 217 ? -14.102 3.097 4.357 1.00 94.62 217 LEU A N 1
ATOM 1682 C CA . LEU A 1 217 ? -13.893 1.677 4.656 1.00 94.62 217 LEU A CA 1
ATOM 1683 C C . LEU A 1 217 ? -14.643 1.220 5.909 1.00 94.62 217 LEU A C 1
ATOM 1685 O O . LEU A 1 217 ? -15.300 0.182 5.879 1.00 94.62 217 LEU A O 1
ATOM 1689 N N . VAL A 1 218 ? -14.488 1.948 7.018 1.00 95.56 218 VAL A N 1
ATOM 1690 C CA . VAL A 1 218 ? -15.003 1.535 8.328 1.00 95.56 218 VAL A CA 1
ATOM 1691 C C . VAL A 1 218 ? -16.284 2.294 8.642 1.00 95.56 218 VAL A C 1
ATOM 1693 O O . VAL A 1 218 ? -16.311 3.520 8.664 1.00 95.56 218 VAL A O 1
ATOM 1696 N N . LYS A 1 219 ? -17.356 1.551 8.902 1.00 94.06 219 LYS A N 1
ATOM 1697 C CA . LYS A 1 219 ? -18.698 2.069 9.174 1.00 94.06 219 LYS A CA 1
ATOM 1698 C C . LYS A 1 219 ? -19.215 1.517 10.492 1.00 94.06 219 LYS A C 1
ATOM 1700 O O . LYS A 1 219 ? -18.816 0.438 10.925 1.00 94.06 219 LYS A O 1
ATOM 1705 N N . THR A 1 220 ? -20.146 2.233 11.111 1.00 92.94 220 THR A N 1
ATOM 1706 C CA . THR A 1 220 ? -20.899 1.727 12.262 1.00 92.94 220 THR A CA 1
ATOM 1707 C C . THR A 1 220 ? -22.242 1.185 11.792 1.00 92.94 220 THR A C 1
ATOM 1709 O O . THR A 1 220 ? -23.048 1.925 11.230 1.00 92.94 220 THR A O 1
ATOM 1712 N N . VAL A 1 221 ? -22.496 -0.095 12.050 1.00 91.25 221 VAL A N 1
ATOM 1713 C CA . VAL A 1 221 ? -23.810 -0.720 11.868 1.00 91.25 221 VAL A CA 1
ATOM 1714 C C . VAL A 1 221 ? -24.527 -0.686 13.210 1.00 91.25 221 VAL A C 1
ATOM 1716 O O . VAL A 1 221 ? -23.966 -1.112 14.219 1.00 91.25 221 VAL A O 1
ATOM 1719 N N . ARG A 1 222 ? -25.748 -0.145 13.230 1.00 90.19 222 ARG A N 1
ATOM 1720 C CA . ARG A 1 222 ? -26.599 -0.115 14.425 1.00 90.19 222 ARG A CA 1
ATOM 1721 C C . ARG A 1 222 ? -27.446 -1.382 14.479 1.00 90.19 222 ARG A C 1
ATOM 1723 O O . ARG A 1 222 ? -28.089 -1.712 13.486 1.00 90.19 222 ARG A O 1
ATOM 1730 N N . GLY A 1 223 ? -27.417 -2.064 15.616 1.00 81.50 223 GLY A N 1
ATOM 1731 C CA . GLY A 1 223 ? -28.326 -3.153 15.944 1.00 81.50 223 GLY A CA 1
ATOM 1732 C C . GLY A 1 223 ? -29.690 -2.637 16.397 1.00 81.50 223 GLY A C 1
ATOM 1733 O O . GLY A 1 223 ? -29.860 -1.456 16.718 1.00 81.50 223 GLY A O 1
ATOM 1734 N N . ASP A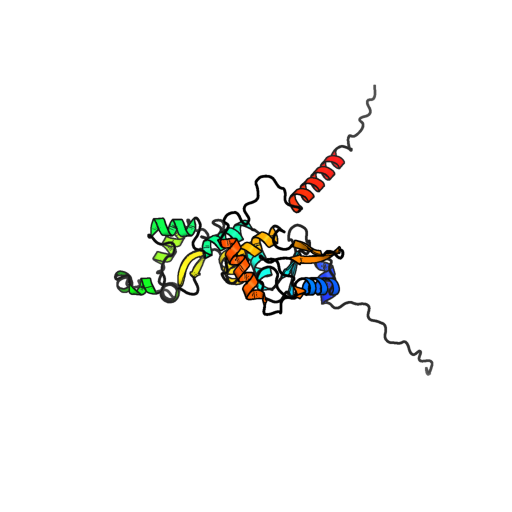 1 224 ? -30.658 -3.548 16.446 1.00 79.69 224 ASP A N 1
ATOM 1735 C CA . ASP A 1 224 ? -32.040 -3.258 16.848 1.00 79.69 224 ASP A CA 1
ATOM 1736 C C . ASP A 1 224 ? -32.151 -2.813 18.319 1.00 79.69 224 ASP A C 1
ATOM 1738 O O . ASP A 1 224 ? -33.084 -2.108 18.697 1.00 79.69 224 ASP A O 1
ATOM 1742 N N . ASP A 1 225 ? -31.172 -3.186 19.146 1.00 79.12 225 ASP A N 1
ATOM 1743 C CA . ASP A 1 225 ? -31.042 -2.809 20.558 1.00 79.12 225 ASP A CA 1
ATOM 1744 C C . ASP A 1 225 ? -30.396 -1.424 20.771 1.00 79.12 225 ASP A C 1
ATOM 1746 O O . ASP A 1 225 ? -30.193 -0.992 21.907 1.00 79.12 225 ASP A O 1
ATOM 1750 N N . GLY A 1 226 ? -30.070 -0.715 19.685 1.00 77.38 226 GLY A N 1
ATOM 1751 C CA . GLY A 1 226 ? -29.404 0.585 19.714 1.00 77.38 226 GLY A CA 1
ATOM 1752 C C . GLY A 1 226 ? -27.887 0.516 19.916 1.00 77.38 226 GLY A C 1
ATOM 1753 O O . GLY A 1 226 ? -27.236 1.565 19.901 1.00 77.38 226 GLY A O 1
ATOM 1754 N N . THR A 1 227 ? -27.302 -0.678 20.062 1.00 82.88 227 THR A N 1
ATOM 1755 C CA . THR A 1 227 ? -25.846 -0.849 20.118 1.00 82.88 227 THR A CA 1
ATOM 1756 C C . THR A 1 227 ? -25.234 -0.745 18.719 1.00 82.88 227 THR A C 1
ATOM 1758 O O . THR A 1 227 ? -25.866 -1.052 17.710 1.00 82.88 227 THR A O 1
ATOM 1761 N N . GLY A 1 228 ? -24.006 -0.229 18.624 1.00 87.50 228 GLY A N 1
ATOM 1762 C CA . GLY A 1 228 ? -23.289 -0.081 17.357 1.00 87.50 228 GLY A CA 1
ATOM 1763 C C . GLY A 1 228 ? -22.081 -1.007 17.296 1.00 87.50 228 GLY A C 1
ATOM 1764 O O . GLY A 1 228 ? -21.314 -1.063 18.254 1.00 87.50 228 GLY A O 1
ATOM 1765 N N . ARG A 1 229 ? -21.870 -1.676 16.159 1.00 92.62 229 ARG A N 1
ATOM 1766 C CA . ARG A 1 229 ? -20.638 -2.428 15.869 1.00 92.62 229 ARG A CA 1
ATOM 1767 C C . ARG A 1 229 ? -19.934 -1.899 14.628 1.00 92.62 229 ARG A C 1
ATOM 1769 O O . ARG A 1 229 ? -20.544 -1.223 13.798 1.00 92.62 229 ARG A O 1
ATOM 1776 N N . LEU A 1 230 ? -18.658 -2.237 14.479 1.00 94.81 230 LEU A N 1
ATOM 1777 C CA . LEU A 1 230 ? -17.918 -1.917 13.264 1.00 94.81 230 LEU A CA 1
ATOM 1778 C C . LEU A 1 230 ? -18.325 -2.833 12.101 1.00 94.81 230 LEU A C 1
ATOM 1780 O O . LEU A 1 230 ? -18.716 -3.987 12.282 1.00 94.81 230 LEU A O 1
ATOM 1784 N N . SER A 1 231 ? -18.209 -2.282 10.901 1.00 94.50 231 SER A N 1
ATOM 1785 C CA . SER A 1 231 ? -18.317 -2.951 9.612 1.00 94.50 231 SER A CA 1
ATOM 1786 C C . SER A 1 231 ? -17.210 -2.421 8.715 1.00 94.50 231 SER A C 1
ATOM 1788 O O . SER A 1 231 ? -17.077 -1.210 8.549 1.00 94.50 231 SER A O 1
ATOM 1790 N N . PHE A 1 232 ? -16.381 -3.308 8.173 1.00 95.19 232 PHE A N 1
ATOM 1791 C CA . PHE A 1 232 ? -15.260 -2.929 7.304 1.00 95.19 232 PHE A CA 1
ATOM 1792 C C . PHE A 1 232 ? -14.942 -3.989 6.243 1.00 95.19 232 PHE A C 1
ATOM 1794 O O . PHE A 1 232 ? -13.855 -4.014 5.664 1.00 95.19 232 PHE A O 1
ATOM 1801 N N . THR A 1 233 ? -15.877 -4.895 5.984 1.00 91.50 233 THR A N 1
ATOM 1802 C CA . THR A 1 233 ? -15.776 -5.957 4.977 1.00 91.50 233 THR A CA 1
ATOM 1803 C C . THR A 1 233 ? -16.987 -5.916 4.067 1.00 91.50 233 THR A C 1
ATOM 1805 O O . THR A 1 233 ? -18.049 -5.421 4.442 1.00 91.50 233 THR A O 1
ATOM 1808 N N . LEU A 1 234 ? -16.833 -6.465 2.865 1.00 85.31 234 LEU A N 1
ATOM 1809 C CA . LEU A 1 234 ? -17.927 -6.656 1.923 1.00 85.31 234 LEU A CA 1
ATOM 1810 C C . LEU A 1 234 ? -17.871 -8.104 1.414 1.00 85.31 234 LEU A C 1
ATOM 1812 O O . LEU A 1 234 ? -16.942 -8.443 0.693 1.00 85.31 234 LEU A O 1
ATOM 1816 N N . PRO A 1 235 ? -18.838 -8.971 1.758 1.00 88.19 235 PRO A N 1
ATOM 1817 C CA . PRO A 1 235 ? -20.007 -8.697 2.590 1.00 88.19 235 PRO A CA 1
ATOM 1818 C C . PRO A 1 235 ? -19.643 -8.312 4.031 1.00 88.19 235 PRO A C 1
ATOM 1820 O O . PRO A 1 235 ? -18.573 -8.648 4.545 1.00 88.19 235 PRO A O 1
ATOM 1823 N N . ASP A 1 236 ? -20.547 -7.563 4.654 1.00 92.19 236 ASP A N 1
ATOM 1824 C CA . ASP A 1 236 ? -20.439 -7.169 6.054 1.00 92.19 236 ASP A CA 1
ATOM 1825 C C . ASP A 1 236 ? -20.433 -8.407 6.963 1.00 92.19 236 ASP A C 1
ATOM 1827 O O . ASP A 1 236 ? -21.203 -9.345 6.751 1.00 92.19 236 ASP A O 1
ATOM 1831 N N . VAL A 1 237 ? -19.567 -8.395 7.973 1.00 93.62 237 VAL A N 1
ATOM 1832 C CA . VAL A 1 237 ? -19.542 -9.382 9.052 1.00 93.62 237 VAL A CA 1
ATOM 1833 C C . VAL A 1 237 ? -19.298 -8.670 10.374 1.00 93.62 237 VAL A C 1
ATOM 1835 O O . VAL A 1 237 ? -18.552 -7.694 10.432 1.00 93.62 237 VAL A O 1
ATOM 1838 N N . ASP A 1 238 ? -19.923 -9.165 11.442 1.00 94.06 238 ASP A N 1
ATOM 1839 C CA . ASP A 1 238 ? -19.626 -8.717 12.797 1.00 94.06 238 ASP A CA 1
ATOM 1840 C C . ASP A 1 238 ? -18.218 -9.183 13.215 1.00 94.06 238 ASP A C 1
ATOM 1842 O O . ASP A 1 238 ? -18.004 -10.397 13.348 1.00 94.06 238 ASP A O 1
ATOM 1846 N N . PRO A 1 239 ? -17.266 -8.264 13.474 1.00 94.50 239 PRO A N 1
ATOM 1847 C CA . PRO A 1 239 ? -15.914 -8.623 13.890 1.00 94.50 239 PRO A CA 1
ATOM 1848 C C . PRO A 1 239 ? -15.850 -9.492 15.148 1.00 94.50 239 PRO A C 1
ATOM 1850 O O . PRO A 1 239 ? -14.911 -10.271 15.285 1.00 94.50 239 PRO A O 1
ATOM 1853 N N . ALA A 1 240 ? -16.841 -9.405 16.042 1.00 92.06 240 ALA A N 1
ATOM 1854 C CA . ALA A 1 240 ? -16.896 -10.222 17.253 1.00 92.06 240 ALA A CA 1
ATOM 1855 C C . ALA A 1 240 ? -17.172 -11.711 16.967 1.00 92.06 240 ALA A C 1
ATOM 1857 O O . ALA A 1 240 ? -16.910 -12.563 17.814 1.00 92.06 240 ALA A O 1
ATOM 1858 N N . THR A 1 241 ? -17.690 -12.034 15.777 1.00 93.50 241 THR A N 1
ATOM 1859 C CA . THR A 1 241 ? -18.040 -13.408 15.374 1.00 93.50 241 THR A CA 1
ATOM 1860 C C . THR A 1 241 ? -16.936 -14.112 14.585 1.00 93.50 241 THR A C 1
ATOM 1862 O O . THR A 1 241 ? -17.020 -15.316 14.343 1.00 93.50 241 THR A O 1
ATOM 1865 N N . VAL A 1 242 ? -15.888 -13.385 14.184 1.00 94.88 242 VAL A N 1
ATOM 1866 C CA . VAL A 1 242 ? -14.804 -13.914 13.352 1.00 94.88 242 VAL A CA 1
ATOM 1867 C C . VAL A 1 242 ? -13.615 -14.284 14.232 1.00 94.88 242 VAL A C 1
ATOM 1869 O O . VAL A 1 242 ? -13.072 -13.451 14.956 1.00 94.88 242 VAL A O 1
ATOM 1872 N N . ALA A 1 243 ? -13.176 -15.541 14.155 1.00 92.69 243 ALA A N 1
ATOM 1873 C CA . ALA A 1 243 ? -11.952 -15.977 14.822 1.00 92.69 243 ALA A CA 1
ATOM 1874 C C . ALA A 1 243 ? -10.722 -15.205 14.285 1.00 92.69 243 ALA A C 1
ATOM 1876 O O . ALA A 1 243 ? -10.722 -14.805 13.118 1.00 92.69 243 ALA A O 1
ATOM 1877 N N . PRO A 1 244 ? -9.642 -15.026 15.071 1.00 87.56 244 PRO A N 1
ATOM 1878 C CA . PRO A 1 244 ? -8.460 -14.269 14.641 1.00 87.56 244 PRO A CA 1
ATOM 1879 C C . PRO A 1 244 ? -7.826 -14.714 13.308 1.00 87.56 244 PRO A C 1
ATOM 1881 O O . PRO A 1 244 ? -7.217 -13.901 12.619 1.00 87.56 244 PRO A O 1
ATOM 1884 N N . ASP A 1 245 ? -7.976 -15.980 12.922 1.00 88.81 245 ASP A N 1
ATOM 1885 C CA . ASP A 1 245 ? -7.507 -16.574 11.663 1.00 88.81 245 ASP A CA 1
ATOM 1886 C C . ASP A 1 245 ? -8.618 -16.748 10.602 1.00 88.81 245 ASP A C 1
ATOM 1888 O O . ASP A 1 245 ? -8.345 -17.119 9.458 1.00 88.81 245 ASP A O 1
ATOM 1892 N N . GLY A 1 246 ? -9.865 -16.411 10.939 1.00 93.94 246 GLY A N 1
ATOM 1893 C CA . GLY A 1 246 ? -11.058 -16.574 10.101 1.00 93.94 246 GLY A CA 1
ATOM 1894 C C . GLY A 1 246 ? -11.293 -15.466 9.069 1.00 93.94 246 GLY A C 1
ATOM 1895 O O . GLY A 1 246 ? -12.307 -15.479 8.377 1.00 93.94 246 GLY A O 1
ATOM 1896 N N . TRP A 1 247 ? -10.382 -14.499 8.943 1.00 95.75 247 TRP A N 1
ATOM 1897 C CA . TRP A 1 247 ? -10.584 -13.287 8.138 1.00 95.75 247 TRP A CA 1
ATOM 1898 C C . TRP A 1 247 ? -10.331 -13.450 6.632 1.00 95.75 247 TRP A C 1
ATOM 1900 O O . TRP A 1 247 ? -10.821 -12.657 5.823 1.00 95.75 247 TRP A O 1
ATOM 1910 N N . LYS A 1 248 ? -9.585 -14.485 6.228 1.00 94.88 248 LYS A N 1
ATOM 1911 C CA . LYS A 1 248 ? -9.174 -14.703 4.829 1.00 94.88 248 LYS A CA 1
ATOM 1912 C C . LYS A 1 248 ? -10.349 -14.759 3.830 1.00 94.88 248 LYS A C 1
ATOM 1914 O O . LYS A 1 248 ? -10.227 -14.119 2.784 1.00 94.88 248 LYS A O 1
ATOM 1919 N N . PRO A 1 249 ? -11.474 -15.457 4.100 1.00 95.25 249 PRO A N 1
ATOM 1920 C CA . PRO A 1 249 ? -12.613 -15.493 3.179 1.00 95.25 249 PRO A CA 1
ATOM 1921 C C . PRO A 1 249 ? -13.257 -14.118 2.959 1.00 95.25 249 PRO A C 1
ATOM 1923 O O . PRO A 1 249 ? -13.623 -13.792 1.834 1.00 95.25 249 PRO A O 1
ATOM 1926 N N . TYR A 1 250 ? -13.337 -13.284 4.001 1.00 94.81 250 TYR A N 1
ATOM 1927 C CA . TYR A 1 250 ? -13.916 -11.939 3.906 1.00 94.81 250 TYR A CA 1
ATOM 1928 C C . TYR A 1 250 ? -13.043 -10.995 3.082 1.00 94.81 250 TYR A C 1
ATOM 1930 O O . TYR A 1 250 ? -13.562 -10.221 2.282 1.00 94.81 250 TYR A O 1
ATOM 1938 N N . LEU A 1 251 ? -11.716 -11.094 3.223 1.00 94.56 251 LEU A N 1
ATOM 1939 C CA . LEU A 1 251 ? -10.790 -10.347 2.373 1.00 94.56 251 LEU A CA 1
ATOM 1940 C C . LEU A 1 251 ? -10.908 -10.766 0.902 1.00 94.56 251 LEU A C 1
ATOM 1942 O O . LEU A 1 251 ? -10.896 -9.914 0.017 1.00 94.56 251 LEU A O 1
ATOM 1946 N N . ALA A 1 252 ? -11.035 -12.070 0.640 1.00 93.38 252 ALA A N 1
ATOM 1947 C CA . ALA A 1 252 ? -11.196 -12.590 -0.715 1.00 93.38 252 ALA A CA 1
ATOM 1948 C C . ALA A 1 252 ? -12.505 -12.107 -1.363 1.00 93.38 252 ALA A C 1
ATOM 1950 O O . ALA A 1 252 ? -12.474 -11.629 -2.497 1.00 93.38 252 ALA A O 1
ATOM 1951 N N . ALA A 1 253 ? -13.621 -12.174 -0.629 1.00 92.31 253 ALA A N 1
ATOM 1952 C CA . ALA A 1 253 ? -14.927 -11.709 -1.093 1.00 92.31 253 ALA A CA 1
ATOM 1953 C C . ALA A 1 253 ? -14.953 -10.191 -1.347 1.00 92.31 253 ALA A C 1
ATOM 1955 O O . ALA A 1 253 ? -15.493 -9.743 -2.360 1.00 92.31 253 ALA A O 1
ATOM 1956 N N . ASP A 1 254 ? -14.311 -9.399 -0.481 1.00 91.19 254 ASP A N 1
ATOM 1957 C CA . ASP A 1 254 ? -14.194 -7.953 -0.684 1.00 91.19 254 ASP A CA 1
ATOM 1958 C C . ASP A 1 254 ? -13.344 -7.635 -1.920 1.00 91.19 254 ASP A C 1
ATOM 1960 O O . ASP A 1 254 ? -13.730 -6.823 -2.760 1.00 91.19 254 ASP A O 1
ATOM 1964 N N . GLY A 1 255 ? -12.224 -8.341 -2.096 1.00 90.31 255 GLY A N 1
ATOM 1965 C CA . GLY A 1 255 ? -11.388 -8.222 -3.288 1.00 90.31 255 GLY A CA 1
ATOM 1966 C C . GLY A 1 255 ? -12.133 -8.564 -4.578 1.00 90.31 255 GLY A C 1
ATOM 1967 O O . GLY A 1 255 ? -12.022 -7.833 -5.560 1.00 90.31 255 GLY A O 1
ATOM 1968 N N . GLU A 1 256 ? -12.926 -9.637 -4.587 1.00 88.88 256 GLU A N 1
ATOM 1969 C CA . GLU A 1 256 ? -13.769 -9.996 -5.733 1.00 88.88 256 GLU A CA 1
ATOM 1970 C C . GLU A 1 256 ? -14.784 -8.894 -6.053 1.00 88.88 256 GLU A C 1
ATOM 1972 O O . GLU A 1 256 ? -14.914 -8.490 -7.210 1.00 88.88 256 GLU A O 1
ATOM 1977 N N . ARG A 1 257 ? -15.434 -8.329 -5.031 1.00 85.19 257 ARG A N 1
ATOM 1978 C CA . ARG A 1 257 ? -16.417 -7.258 -5.213 1.00 85.19 257 ARG A CA 1
ATOM 1979 C C . ARG A 1 257 ? -15.794 -5.966 -5.738 1.00 85.19 257 ARG A C 1
ATOM 1981 O O . ARG A 1 257 ? -16.363 -5.336 -6.627 1.00 85.19 257 ARG A O 1
ATOM 1988 N N . ARG A 1 258 ? -14.620 -5.596 -5.223 1.00 83.94 258 ARG A N 1
ATOM 1989 C CA . ARG A 1 258 ? -13.844 -4.431 -5.678 1.00 83.94 258 ARG A CA 1
ATOM 1990 C C . ARG A 1 258 ? -13.349 -4.602 -7.110 1.00 83.94 258 ARG A C 1
ATOM 1992 O O . ARG A 1 258 ? -13.401 -3.655 -7.882 1.00 83.94 258 ARG A O 1
ATOM 1999 N N . ARG A 1 259 ? -12.919 -5.810 -7.496 1.00 75.44 259 ARG A N 1
ATOM 2000 C CA . ARG A 1 259 ? -12.531 -6.111 -8.886 1.00 75.44 25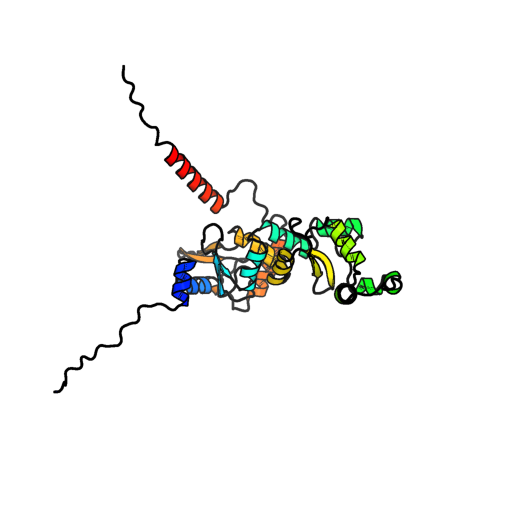9 ARG A CA 1
ATOM 2001 C C . ARG A 1 259 ? -13.721 -6.116 -9.843 1.00 75.44 259 ARG A C 1
ATOM 2003 O O . ARG A 1 259 ? -13.572 -5.682 -10.979 1.00 75.44 259 ARG A O 1
ATOM 2010 N N . GLY A 1 260 ? -14.877 -6.606 -9.395 1.00 66.38 260 GLY A N 1
ATOM 2011 C CA . GLY A 1 260 ? -16.097 -6.711 -10.198 1.00 66.38 260 GLY A CA 1
ATOM 2012 C C . GLY A 1 260 ? -16.835 -5.389 -10.425 1.00 66.38 260 GLY A C 1
ATOM 2013 O O . GLY A 1 260 ? -17.781 -5.363 -11.209 1.00 66.38 260 GLY A O 1
ATOM 2014 N N . ASN A 1 261 ? -16.428 -4.298 -9.766 1.00 62.81 261 ASN A N 1
ATOM 2015 C CA . ASN A 1 261 ? -17.059 -2.994 -9.923 1.00 62.81 261 ASN A CA 1
ATOM 2016 C C . ASN A 1 261 ? -16.020 -1.869 -10.134 1.00 62.81 261 ASN A C 1
ATOM 2018 O O . ASN A 1 261 ? -15.480 -1.354 -9.156 1.00 62.81 261 ASN A O 1
ATOM 2022 N N . PRO A 1 262 ? -15.800 -1.409 -11.383 1.00 51.22 262 PRO A N 1
ATOM 2023 C CA . PRO A 1 262 ? -14.928 -0.268 -11.681 1.00 51.22 262 PRO A CA 1
ATOM 2024 C C . PRO A 1 262 ? -15.399 1.051 -11.047 1.00 51.22 262 PRO A C 1
ATOM 2026 O O . PRO A 1 262 ? -14.630 2.003 -10.979 1.00 51.22 262 PRO A O 1
ATOM 2029 N N . SER A 1 263 ? -16.662 1.126 -10.606 1.00 45.94 263 SER A N 1
ATOM 2030 C CA . SER A 1 263 ? -17.233 2.285 -9.918 1.00 45.94 263 SER A CA 1
ATOM 2031 C C . SER A 1 263 ? -17.087 2.220 -8.392 1.00 45.94 263 SER A C 1
ATOM 2033 O O . SER A 1 263 ? -17.562 3.120 -7.701 1.00 45.94 263 SER A O 1
ATOM 2035 N N . PHE A 1 264 ? -16.484 1.166 -7.832 1.00 44.78 264 PHE A N 1
ATOM 2036 C CA . PHE A 1 264 ? -16.211 1.084 -6.397 1.00 44.78 264 PHE A CA 1
ATOM 2037 C C . PHE A 1 264 ? -15.070 2.058 -6.060 1.00 44.78 264 PHE A C 1
ATOM 2039 O O . PHE A 1 264 ? -13.932 1.836 -6.465 1.00 44.78 264 PHE A O 1
ATOM 2046 N N . GLY A 1 265 ? -15.395 3.171 -5.395 1.00 45.66 265 GLY A N 1
ATOM 2047 C CA . GLY A 1 265 ? -14.487 4.311 -5.185 1.00 45.66 265 GLY A CA 1
ATOM 2048 C C . GLY A 1 265 ? -14.602 5.427 -6.238 1.00 45.66 265 GLY A C 1
ATOM 2049 O O . GLY A 1 265 ? -14.002 6.487 -6.078 1.00 45.66 265 GLY A O 1
ATOM 2050 N N . ALA A 1 266 ? -15.414 5.252 -7.290 1.00 41.31 266 ALA A N 1
ATOM 2051 C CA . ALA A 1 266 ? -15.842 6.372 -8.125 1.00 41.31 266 ALA A CA 1
ATOM 2052 C C . ALA A 1 266 ? -17.009 7.069 -7.414 1.00 41.31 266 ALA A C 1
ATOM 2054 O O . ALA A 1 266 ? -18.108 6.517 -7.326 1.00 41.31 266 ALA A O 1
ATOM 2055 N N . ARG A 1 267 ? -16.758 8.266 -6.865 1.00 41.34 267 ARG A N 1
ATOM 2056 C CA . ARG A 1 267 ? -17.787 9.081 -6.199 1.00 41.34 267 ARG A CA 1
ATOM 2057 C C . ARG A 1 267 ? -19.011 9.204 -7.122 1.00 41.34 267 ARG A C 1
ATOM 2059 O O . ARG A 1 267 ? -18.833 9.533 -8.299 1.00 41.34 267 ARG A O 1
ATOM 2066 N N . PRO A 1 268 ? -20.249 9.025 -6.627 1.00 40.12 268 PRO A N 1
ATOM 2067 C CA . PRO A 1 268 ? -21.397 9.621 -7.290 1.00 40.12 268 PRO A CA 1
ATOM 2068 C C . PRO A 1 268 ? -21.095 11.115 -7.430 1.00 40.12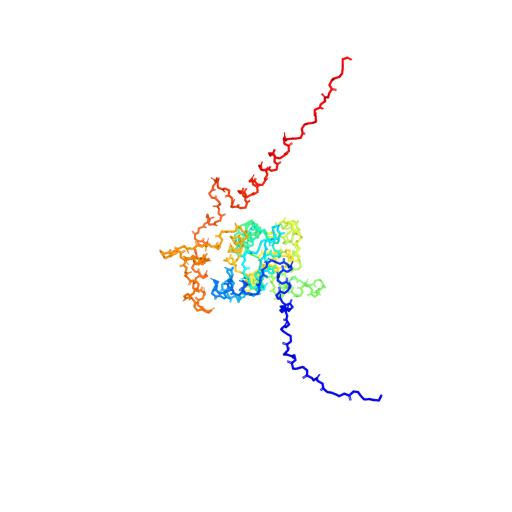 268 PRO A C 1
ATOM 2070 O O . PRO A 1 268 ? -20.728 11.777 -6.458 1.00 40.12 268 PRO A O 1
ATOM 2073 N N . SER A 1 269 ? -21.173 11.649 -8.642 1.00 39.75 269 SER A N 1
ATOM 2074 C CA . SER A 1 269 ? -21.004 13.080 -8.876 1.00 39.75 269 SER A CA 1
ATOM 2075 C C . SER A 1 269 ? -22.031 13.853 -8.037 1.00 39.75 269 SER A C 1
ATOM 2077 O O . SER A 1 269 ? -23.209 13.851 -8.390 1.00 39.75 269 SER A O 1
ATOM 2079 N N . GLY A 1 270 ? -21.611 14.494 -6.939 1.00 49.06 270 GLY A N 1
ATOM 2080 C CA . GLY A 1 270 ? -22.477 15.407 -6.180 1.00 49.06 270 GLY A CA 1
ATOM 2081 C C . GLY A 1 270 ? -22.280 15.480 -4.664 1.00 49.06 270 GLY A C 1
ATOM 2082 O O . GLY A 1 270 ? -22.562 16.537 -4.103 1.00 49.06 270 GLY A O 1
ATOM 2083 N N . ASP A 1 271 ? -21.765 14.438 -4.001 1.00 47.22 271 ASP A N 1
ATOM 2084 C CA . ASP A 1 271 ? -21.783 14.382 -2.528 1.00 47.22 271 ASP A CA 1
ATOM 2085 C C . ASP A 1 271 ? -20.430 14.732 -1.891 1.00 47.22 271 ASP A C 1
ATOM 2087 O O . ASP A 1 271 ? -19.390 14.172 -2.247 1.00 47.22 271 ASP A O 1
ATOM 2091 N N . LEU A 1 272 ? -20.447 15.665 -0.931 1.00 49.62 272 LEU A N 1
ATOM 2092 C CA . LEU A 1 272 ? -19.278 16.077 -0.144 1.00 49.62 272 LEU A CA 1
ATOM 2093 C C . LEU A 1 272 ? -18.929 15.025 0.919 1.00 49.62 272 LEU A C 1
ATOM 2095 O O . LEU A 1 272 ? -19.826 14.451 1.536 1.00 49.62 272 LEU A O 1
ATOM 2099 N N . THR A 1 273 ? -17.640 14.807 1.186 1.00 52.78 273 THR A N 1
ATOM 2100 C CA . THR A 1 273 ? -17.204 13.937 2.292 1.00 52.78 273 THR A CA 1
ATOM 2101 C C . THR A 1 273 ? -17.567 14.558 3.648 1.00 52.78 273 THR A C 1
ATOM 2103 O O . THR A 1 273 ? -17.685 15.782 3.750 1.00 52.78 273 THR A O 1
ATOM 2106 N N . PRO A 1 274 ? -17.680 13.768 4.734 1.00 53.75 274 PRO A N 1
ATOM 2107 C CA . PRO A 1 274 ? -17.863 14.316 6.081 1.00 53.75 274 PRO A CA 1
ATOM 2108 C C . PRO A 1 274 ? -16.787 15.346 6.467 1.00 53.75 274 PRO A C 1
ATOM 2110 O O . PRO A 1 274 ? -17.088 16.335 7.134 1.00 53.75 274 PRO A O 1
ATOM 2113 N N . LEU A 1 275 ? -15.548 15.160 5.992 1.00 48.88 275 LEU A N 1
ATOM 2114 C CA . LEU A 1 275 ? -14.457 16.116 6.181 1.00 48.88 275 LEU A CA 1
ATOM 2115 C C . LEU A 1 275 ? -14.655 17.389 5.342 1.00 48.88 275 LEU A C 1
ATOM 2117 O O . LEU A 1 275 ? -14.453 18.486 5.847 1.00 48.88 275 LEU A O 1
ATOM 2121 N N . GLU A 1 276 ? -15.099 17.280 4.088 1.00 58.84 276 GLU A N 1
ATOM 2122 C CA . GLU A 1 276 ? -15.418 18.435 3.235 1.00 58.84 276 GLU A CA 1
ATOM 2123 C C . GLU A 1 276 ? -16.616 19.238 3.774 1.00 58.84 276 GLU A C 1
ATOM 2125 O O . GLU A 1 276 ? -16.614 20.470 3.702 1.00 58.84 276 GLU A O 1
ATOM 2130 N N . VAL A 1 277 ? -17.615 18.564 4.357 1.00 66.06 277 VAL A N 1
ATOM 2131 C CA . VAL A 1 277 ? -18.724 19.201 5.086 1.00 66.06 277 VAL A CA 1
ATOM 2132 C C . VAL A 1 277 ? -18.182 19.955 6.301 1.00 66.06 277 VAL A C 1
ATOM 2134 O O . VAL A 1 277 ? -18.447 21.149 6.442 1.00 66.06 277 VAL A O 1
ATOM 2137 N N . LEU A 1 278 ? -17.350 19.307 7.122 1.00 60.53 278 LEU A N 1
ATOM 2138 C CA . LEU A 1 278 ? -16.737 19.920 8.302 1.00 60.53 278 LEU A CA 1
ATOM 2139 C C . LEU A 1 278 ? -15.870 21.139 7.941 1.00 60.53 278 LEU A C 1
ATOM 2141 O O . LEU A 1 278 ? -15.985 22.193 8.565 1.00 60.53 278 LEU A O 1
ATOM 2145 N N . VAL A 1 279 ? -15.042 21.036 6.898 1.00 63.41 279 VAL A N 1
ATOM 2146 C CA . VAL A 1 279 ? -14.205 22.143 6.408 1.00 63.41 279 VAL A CA 1
ATOM 2147 C C . VAL A 1 279 ? -15.071 23.300 5.907 1.00 63.41 279 VAL A C 1
ATOM 2149 O O . VAL A 1 279 ? -14.801 24.453 6.248 1.00 63.41 279 VAL A O 1
ATOM 2152 N N . ARG A 1 280 ? -16.151 23.028 5.161 1.00 74.81 280 ARG A N 1
ATOM 2153 C CA . ARG A 1 280 ? -17.095 24.075 4.736 1.00 74.81 280 ARG A CA 1
ATOM 2154 C C . ARG A 1 280 ? -17.768 24.765 5.918 1.00 74.81 280 ARG A C 1
ATOM 2156 O O . ARG A 1 280 ? -17.890 25.990 5.902 1.00 74.81 280 ARG A O 1
ATOM 2163 N N . GLU A 1 281 ? -18.175 24.019 6.940 1.00 76.62 281 GLU A N 1
ATOM 2164 C CA . GLU A 1 281 ? -18.765 24.593 8.151 1.00 76.62 281 GLU A CA 1
ATOM 2165 C C . GLU A 1 281 ? -17.775 25.490 8.906 1.00 76.62 281 GLU A C 1
ATOM 2167 O O . GLU A 1 281 ? -18.142 26.585 9.339 1.00 76.62 281 GLU A O 1
ATOM 2172 N N . ILE A 1 282 ? -16.512 25.070 9.020 1.00 72.50 282 ILE A N 1
ATOM 2173 C CA . ILE A 1 282 ? -15.447 25.858 9.657 1.00 72.50 282 ILE A CA 1
ATOM 2174 C C . ILE A 1 282 ? -15.202 27.162 8.885 1.00 72.50 282 ILE A C 1
ATOM 2176 O O . ILE A 1 282 ? -15.179 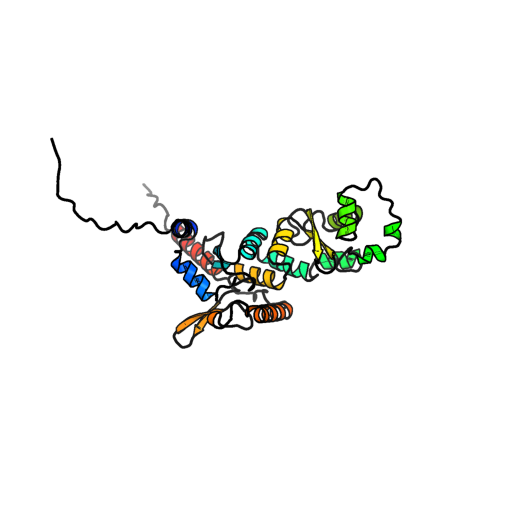28.239 9.487 1.00 72.50 282 ILE A O 1
ATOM 2180 N N . VAL A 1 283 ? -15.085 27.093 7.555 1.00 73.25 283 VAL A N 1
ATOM 2181 C CA . VAL A 1 283 ? -14.873 28.274 6.699 1.00 73.25 283 VAL A CA 1
ATOM 2182 C C . VAL A 1 283 ? -16.068 29.232 6.766 1.00 73.25 283 VAL A C 1
ATOM 2184 O O . VAL A 1 283 ? -15.880 30.446 6.872 1.00 73.25 283 VAL A O 1
ATOM 2187 N N . ALA A 1 284 ? -17.300 28.714 6.777 1.00 73.94 284 ALA A N 1
ATOM 2188 C CA . ALA A 1 284 ? -18.507 29.529 6.910 1.00 73.94 284 ALA A CA 1
ATOM 2189 C C . ALA A 1 284 ? -18.561 30.279 8.254 1.00 73.94 284 ALA A C 1
ATOM 2191 O O . ALA A 1 284 ? -18.909 31.463 8.289 1.00 73.94 284 ALA A O 1
ATOM 2192 N N . ARG A 1 285 ? -18.161 29.625 9.354 1.00 74.25 285 ARG A N 1
ATOM 2193 C CA . ARG A 1 285 ? -18.082 30.242 10.691 1.00 74.25 285 ARG A CA 1
ATOM 2194 C C . ARG A 1 285 ? -16.983 31.307 10.766 1.00 74.25 285 ARG A C 1
ATOM 2196 O O . ARG A 1 285 ? -17.224 32.387 11.304 1.00 74.25 285 ARG A O 1
ATOM 2203 N N . ALA A 1 286 ? -15.818 31.058 10.167 1.00 69.06 286 ALA A N 1
ATOM 2204 C CA . ALA A 1 286 ? -14.724 32.031 10.100 1.00 69.06 286 ALA A CA 1
ATOM 2205 C C . ALA A 1 286 ? -15.097 33.276 9.268 1.00 69.06 286 ALA A C 1
ATOM 2207 O O . ALA A 1 286 ? -14.820 34.406 9.669 1.00 69.06 286 ALA A O 1
ATOM 2208 N N . GLY A 1 287 ? -15.808 33.091 8.150 1.00 60.97 287 GLY A N 1
ATOM 2209 C CA . GLY A 1 287 ? -16.311 34.192 7.323 1.00 60.97 287 GLY A CA 1
ATOM 2210 C C . GLY A 1 287 ? -17.428 35.015 7.981 1.00 60.97 287 GLY A C 1
ATOM 2211 O O . GLY A 1 287 ? -17.599 36.191 7.658 1.00 60.97 287 GLY A O 1
ATOM 2212 N N . ALA A 1 288 ? -18.187 34.432 8.915 1.00 55.88 288 ALA A N 1
ATOM 2213 C CA . ALA A 1 288 ? -19.175 35.156 9.715 1.00 55.88 288 ALA A CA 1
ATOM 2214 C C . ALA A 1 288 ? -18.519 36.014 10.815 1.00 55.88 288 ALA A C 1
ATOM 2216 O O . ALA A 1 288 ? -18.949 37.144 11.034 1.00 55.88 288 ALA A O 1
ATOM 2217 N N . ALA A 1 289 ? -17.440 35.525 11.438 1.00 53.56 289 ALA A N 1
ATOM 2218 C CA . ALA A 1 289 ? -16.687 36.251 12.466 1.00 53.56 289 ALA A CA 1
ATOM 2219 C C . ALA A 1 289 ? -15.873 37.444 11.917 1.00 53.56 289 ALA A C 1
ATOM 2221 O O . ALA A 1 289 ? -15.624 38.409 12.634 1.00 53.56 289 ALA A O 1
ATOM 2222 N N . GLY A 1 290 ? -15.494 37.421 10.633 1.00 49.03 290 GLY A N 1
ATOM 2223 C CA . GLY A 1 290 ? -14.758 38.514 9.980 1.00 49.03 290 GLY A CA 1
ATOM 2224 C C . GLY A 1 290 ? -15.599 39.734 9.575 1.00 49.03 290 GLY A C 1
ATOM 2225 O O . GLY A 1 290 ? -15.036 40.746 9.167 1.00 49.03 290 GLY A O 1
ATOM 2226 N N . ARG A 1 291 ? -16.936 39.674 9.673 1.00 51.34 291 ARG A N 1
ATOM 2227 C CA . ARG A 1 291 ? -17.843 40.768 9.258 1.00 51.34 291 ARG A CA 1
ATOM 2228 C C . ARG A 1 291 ? -18.301 41.689 10.394 1.00 51.34 291 ARG A C 1
ATOM 2230 O O . ARG A 1 291 ? -18.990 42.667 10.126 1.00 51.34 291 ARG A O 1
ATOM 2237 N N . THR A 1 292 ? -17.905 41.429 11.640 1.00 48.19 292 THR A N 1
ATOM 2238 C CA . THR A 1 292 ? -18.321 42.224 12.814 1.00 48.19 292 THR A CA 1
ATOM 2239 C C . THR A 1 292 ? -17.291 43.255 13.286 1.00 48.19 292 THR A C 1
ATOM 2241 O O . THR A 1 292 ? -17.494 43.874 14.326 1.00 48.19 292 THR A O 1
ATOM 2244 N N . ALA A 1 293 ? -16.209 43.490 12.540 1.00 50.56 293 ALA A N 1
ATOM 2245 C CA . ALA A 1 293 ? -15.207 44.502 12.877 1.00 50.56 293 ALA A CA 1
ATOM 2246 C C . ALA A 1 293 ? -15.088 45.561 11.767 1.00 50.56 293 ALA A C 1
ATOM 2248 O O . ALA A 1 293 ? -14.172 45.528 10.952 1.00 50.56 293 ALA A O 1
ATOM 2249 N N . ALA A 1 294 ? -16.019 46.518 11.747 1.00 46.38 294 ALA A N 1
ATOM 2250 C CA . ALA A 1 294 ? -15.828 47.800 11.070 1.00 46.38 294 ALA A CA 1
ATOM 2251 C C . ALA A 1 294 ? -15.586 48.882 12.142 1.00 46.38 294 ALA A C 1
ATOM 2253 O O . ALA A 1 294 ? -16.404 49.002 13.058 1.00 46.38 294 ALA A O 1
ATOM 2254 N N . PRO A 1 295 ? -14.493 49.665 12.084 1.00 46.59 295 PRO A N 1
ATOM 2255 C CA . PRO A 1 295 ? -14.267 50.743 13.035 1.00 46.59 295 PRO A CA 1
ATOM 2256 C C . PRO A 1 295 ? -15.154 51.944 12.680 1.00 46.59 295 PRO A C 1
ATOM 2258 O O . PRO A 1 295 ? -15.117 52.457 11.562 1.00 46.59 295 PRO A O 1
ATOM 2261 N N . GLY A 1 296 ? -15.955 52.395 13.647 1.00 43.25 296 GLY A N 1
ATOM 2262 C CA . GLY A 1 296 ? -16.741 53.621 13.547 1.00 43.25 296 GLY A CA 1
ATOM 2263 C C . GLY A 1 296 ? -15.832 54.845 13.445 1.00 43.25 296 GLY A C 1
ATOM 2264 O O . GLY A 1 296 ? -15.243 55.272 14.435 1.00 43.25 296 GLY A O 1
ATOM 2265 N N . GLY A 1 297 ? -15.721 55.407 12.242 1.00 40.50 297 GLY A N 1
ATOM 2266 C CA . GLY A 1 297 ? -15.087 56.698 12.005 1.00 40.50 297 GLY A CA 1
ATOM 2267 C C . GLY A 1 297 ? -15.987 57.830 12.491 1.00 40.50 297 GLY A C 1
ATOM 2268 O O . GLY A 1 297 ? -17.046 58.084 11.921 1.00 40.50 297 GLY A O 1
ATOM 2269 N N . THR A 1 298 ? -15.565 58.519 13.548 1.00 46.56 298 THR A N 1
ATOM 2270 C CA . THR A 1 298 ? -16.164 59.777 13.996 1.00 46.56 298 THR A CA 1
ATOM 2271 C C . THR A 1 298 ? -15.825 60.888 13.005 1.00 46.56 298 THR A C 1
ATOM 2273 O O . THR A 1 298 ? -14.670 61.303 12.911 1.00 46.56 298 THR A O 1
ATOM 2276 N N . ALA A 1 299 ? -16.830 61.389 12.292 1.00 46.38 299 ALA A N 1
ATOM 2277 C CA . ALA A 1 299 ? -16.753 62.673 11.609 1.00 46.38 299 ALA A CA 1
ATOM 2278 C C . ALA A 1 299 ? -16.806 63.805 12.651 1.00 46.38 299 ALA A C 1
ATOM 2280 O O . ALA A 1 299 ? -17.660 63.798 13.540 1.00 46.38 299 ALA A O 1
ATOM 2281 N N . ARG A 1 300 ? -15.895 64.776 12.546 1.00 42.91 300 ARG A N 1
ATOM 2282 C CA . ARG A 1 300 ? -16.019 66.095 13.185 1.00 42.91 300 ARG A CA 1
ATOM 2283 C C . ARG A 1 300 ? -16.290 67.144 12.093 1.00 42.91 300 ARG A C 1
ATOM 2285 O O . ARG A 1 300 ? -15.835 66.919 10.972 1.00 42.91 300 ARG A O 1
ATOM 2292 N N . PRO A 1 301 ? -17.056 68.203 12.415 1.00 58.41 301 PRO A N 1
ATOM 2293 C CA . PRO A 1 301 ? -17.568 69.180 11.453 1.00 58.41 301 PRO A CA 1
ATOM 2294 C C . PRO A 1 301 ? -16.479 70.068 10.849 1.00 58.41 301 PRO A C 1
ATOM 2296 O O . PRO A 1 301 ? -15.449 70.285 11.529 1.00 58.41 301 PRO A O 1
#